Protein AF-A0A9D9UST1-F1 (afdb_monomer_lite)

Sequence (192 aa):
MENFKNEKMEIQSFLEDLTTKHSDGSVVERDEISKSIEEFDLENFLEKIVSLGFVIHGSSKFFETAKPHPAKDDNSVPENEHYAIYATDLPAIAIYMSIVSNDKIHEQKKSIHWGAGVIRHANGNRIPVFSADQDLSDVMDDGYLYLFKKENFSPVTPNQMEEQFVSHESLKPVLIIKTKPSDFKYSVQPLK

Radius of gyration: 17.03 Å; chains: 1; bounding box: 54×35×44 Å

pLDDT: mean 76.11, std 15.25, range [42.5, 95.5]

Secondary structure (DSSP, 8-state):
--HHHHHHHHHHHHHHHHHHH-TTTEEE-HHHHHHHSTT--HHHHHHHHHHTTEEEEEESS--SSB--EEEPPTT--GGG-EEEEEEES-HHHHHHHHHB-HHHHHHTSS---EEEEEEEPTTS-EEEEEEESS-STTTB--EEEEEEEGGG-EES-TTT-TTEEEE-S-B--SEEEEE-GGG--SPEEEP-

Structure (mmCIF, N/CA/C/O backbone):
data_AF-A0A9D9UST1-F1
#
_entry.id   AF-A0A9D9UST1-F1
#
loop_
_atom_site.group_PDB
_atom_site.id
_atom_site.type_symbol
_atom_site.label_atom_id
_atom_site.label_alt_id
_atom_site.label_comp_id
_atom_site.label_asym_id
_atom_site.label_entity_id
_atom_site.label_seq_id
_atom_site.pdbx_PDB_ins_code
_atom_site.Cartn_x
_atom_site.Cartn_y
_atom_site.Cartn_z
_atom_site.occupancy
_atom_site.B_iso_or_equiv
_atom_site.auth_seq_id
_atom_site.auth_comp_id
_atom_site.auth_asym_id
_atom_site.auth_atom_id
_atom_site.pdbx_PDB_model_num
ATOM 1 N N . MET A 1 1 ? -29.160 9.683 -1.424 1.00 47.12 1 MET A N 1
ATOM 2 C CA . MET A 1 1 ? -28.016 10.497 -0.949 1.00 47.12 1 MET A CA 1
ATOM 3 C C . MET A 1 1 ? -27.737 10.312 0.554 1.00 47.12 1 MET A C 1
ATOM 5 O O . MET A 1 1 ? -26.797 10.919 1.045 1.00 47.12 1 MET A O 1
ATOM 9 N N . GLU A 1 2 ? -28.485 9.457 1.274 1.00 43.47 2 GLU A N 1
ATOM 10 C CA . GLU A 1 2 ? -28.309 9.209 2.722 1.00 43.47 2 GLU A CA 1
ATOM 11 C C . GLU A 1 2 ? -27.356 8.039 3.061 1.00 43.47 2 GLU A C 1
ATOM 13 O O . GLU A 1 2 ? -26.639 8.137 4.052 1.00 43.47 2 GLU A O 1
ATOM 18 N N . ASN A 1 3 ? -27.236 7.003 2.214 1.00 50.25 3 ASN A N 1
ATOM 19 C CA . ASN A 1 3 ? -26.369 5.834 2.485 1.00 50.25 3 ASN A CA 1
ATOM 20 C C . ASN A 1 3 ? -24.881 6.174 2.660 1.00 50.25 3 ASN A C 1
ATOM 22 O O . ASN A 1 3 ? -24.235 5.683 3.579 1.00 50.25 3 ASN A O 1
ATOM 26 N N . PHE A 1 4 ? -24.352 7.089 1.844 1.00 42.59 4 PHE A N 1
ATOM 27 C CA . PHE A 1 4 ? -22.923 7.431 1.851 1.00 42.59 4 PHE A CA 1
ATOM 28 C C . PHE A 1 4 ? -22.445 8.045 3.178 1.00 42.59 4 PHE A C 1
ATOM 30 O O . PHE A 1 4 ? -21.263 7.993 3.515 1.00 42.59 4 PHE A O 1
ATOM 37 N N . LYS A 1 5 ? -23.362 8.670 3.928 1.00 46.84 5 LYS A N 1
ATOM 38 C CA . LYS A 1 5 ? -23.053 9.330 5.200 1.00 46.84 5 LYS A CA 1
ATOM 39 C C . LYS A 1 5 ? -23.010 8.329 6.359 1.00 46.84 5 LYS A C 1
ATOM 41 O O . LYS A 1 5 ? -22.192 8.503 7.258 1.00 46.84 5 LYS A O 1
ATOM 46 N N . ASN A 1 6 ? -23.833 7.281 6.295 1.00 57.72 6 ASN A N 1
ATOM 47 C CA . ASN A 1 6 ? -23.853 6.197 7.279 1.00 57.72 6 ASN A CA 1
ATOM 48 C C . ASN A 1 6 ? -22.610 5.308 7.155 1.00 57.72 6 ASN A C 1
ATOM 50 O O . ASN A 1 6 ? -21.906 5.131 8.143 1.00 57.72 6 ASN A O 1
ATOM 54 N N . GLU A 1 7 ? -22.246 4.892 5.940 1.00 57.66 7 GLU A N 1
ATOM 55 C CA . GLU A 1 7 ? -21.040 4.076 5.711 1.00 57.66 7 GLU A CA 1
ATOM 56 C C . GLU A 1 7 ? -19.745 4.766 6.168 1.00 57.66 7 GLU A C 1
ATOM 58 O O . GLU A 1 7 ? -18.803 4.125 6.637 1.00 57.66 7 GLU A O 1
ATOM 63 N N . LYS A 1 8 ? -19.659 6.095 6.015 1.00 55.12 8 LYS A N 1
ATOM 64 C CA . LYS A 1 8 ? -18.480 6.856 6.447 1.00 55.12 8 LYS A CA 1
ATOM 65 C C . LYS A 1 8 ? -18.349 6.870 7.973 1.00 55.12 8 LYS A C 1
ATOM 67 O O . LYS A 1 8 ? -17.235 6.756 8.476 1.00 55.12 8 LYS A O 1
ATOM 72 N N . MET A 1 9 ? -19.467 6.991 8.694 1.00 59.22 9 MET A N 1
ATOM 73 C CA . MET A 1 9 ? -19.473 6.890 10.157 1.00 59.22 9 MET A CA 1
ATOM 74 C C . MET A 1 9 ? -19.139 5.477 10.631 1.00 59.22 9 MET A C 1
ATOM 76 O O . MET A 1 9 ? -18.451 5.347 11.633 1.00 59.22 9 MET A O 1
ATOM 80 N N . GLU A 1 10 ? -19.562 4.431 9.920 1.00 70.12 10 GLU A N 1
ATOM 81 C CA . GLU A 1 10 ? -19.244 3.042 10.278 1.00 70.12 10 GLU A CA 1
ATOM 82 C C . GLU A 1 10 ? -17.754 2.732 10.132 1.00 70.12 10 GLU A C 1
ATOM 84 O O . GLU A 1 10 ? -17.158 2.179 11.049 1.00 70.12 10 GLU A O 1
ATOM 89 N N . ILE A 1 11 ? -17.115 3.154 9.035 1.00 66.25 11 ILE A N 1
ATOM 90 C CA . ILE A 1 11 ? -15.665 2.965 8.853 1.00 66.25 11 ILE A CA 1
ATOM 91 C C . ILE A 1 11 ? -14.878 3.794 9.860 1.00 66.25 11 ILE A C 1
ATOM 93 O O . ILE A 1 11 ? -13.897 3.313 10.423 1.00 66.25 11 ILE A O 1
ATOM 97 N N . GLN A 1 12 ? -15.310 5.027 10.116 1.00 66.12 12 GLN A N 1
ATOM 98 C CA . GLN A 1 12 ? -14.659 5.860 11.112 1.00 66.12 12 GLN A CA 1
ATOM 99 C C . GLN A 1 12 ? -14.827 5.275 12.520 1.00 66.12 12 GLN A C 1
ATOM 101 O O . GLN A 1 12 ? -13.840 5.173 13.235 1.00 66.12 12 GLN A O 1
ATOM 106 N N . SER A 1 13 ? -16.017 4.790 12.879 1.00 70.94 13 SER A N 1
ATOM 107 C CA . SER A 1 13 ? -16.262 4.091 14.143 1.00 70.94 13 SER A CA 1
ATOM 108 C C . SER A 1 13 ? -15.476 2.786 14.235 1.00 70.94 13 SER A C 1
ATOM 110 O O . SER A 1 13 ? -14.983 2.476 15.308 1.00 70.94 13 SER A O 1
ATOM 112 N N . PHE A 1 14 ? -15.322 2.036 13.141 1.00 73.75 14 PHE A N 1
ATOM 113 C CA . PHE A 1 14 ? -14.499 0.826 13.081 1.00 73.75 14 PHE A CA 1
ATOM 114 C C . PHE A 1 14 ? -13.024 1.147 13.314 1.00 73.75 14 PHE A C 1
ATOM 116 O O . PHE A 1 14 ? -12.363 0.442 14.068 1.00 73.75 14 PHE A O 1
ATOM 123 N N . LEU A 1 15 ? -12.510 2.223 12.714 1.00 68.06 15 LEU A N 1
ATOM 124 C CA . LEU A 1 15 ? -11.137 2.684 12.922 1.00 68.06 15 LEU A CA 1
ATOM 125 C C . LEU A 1 15 ? -10.922 3.297 14.296 1.00 68.06 15 LEU A C 1
ATOM 127 O O . LEU A 1 15 ? -9.854 3.111 14.862 1.00 68.06 15 LEU A O 1
ATOM 131 N N . GLU A 1 16 ? -11.893 4.024 14.836 1.00 70.19 16 GLU A N 1
ATOM 132 C CA . GLU A 1 16 ? -11.864 4.535 16.206 1.00 70.19 16 GLU A CA 1
ATOM 133 C C . GLU A 1 16 ? -11.882 3.363 17.191 1.00 70.19 16 GLU A C 1
ATOM 135 O O . GLU A 1 16 ? -11.031 3.298 18.075 1.00 70.19 16 GLU A O 1
ATOM 140 N N . ASP A 1 17 ? -12.740 2.365 16.979 1.00 68.44 17 ASP A N 1
ATOM 141 C CA . ASP A 1 17 ? -12.737 1.121 17.745 1.00 68.44 17 ASP A CA 1
ATOM 142 C C . ASP A 1 17 ? -11.405 0.385 17.615 1.00 68.44 17 ASP A C 1
ATOM 144 O O . ASP A 1 17 ? -10.864 -0.065 18.620 1.00 68.44 17 ASP A O 1
ATOM 148 N N . LEU A 1 18 ? -10.844 0.282 16.409 1.00 64.00 18 LEU A N 1
ATOM 149 C CA . LEU A 1 18 ? -9.554 -0.361 16.169 1.00 64.00 18 LEU A CA 1
ATOM 150 C C . LEU A 1 18 ? -8.415 0.399 16.835 1.00 64.00 18 LEU A C 1
ATOM 152 O O . LEU A 1 18 ? -7.633 -0.191 17.562 1.00 64.00 18 LEU A O 1
ATOM 156 N N . THR A 1 19 ? -8.329 1.709 16.653 1.00 61.06 19 THR A N 1
ATOM 157 C CA . THR A 1 19 ? -7.278 2.531 17.265 1.00 61.06 19 THR A CA 1
ATOM 158 C C . THR A 1 19 ? -7.394 2.571 18.788 1.00 61.06 19 THR A C 1
ATOM 160 O O . THR A 1 19 ? -6.368 2.636 19.464 1.00 61.06 19 THR A O 1
ATOM 163 N N . THR A 1 20 ? -8.607 2.454 19.336 1.00 64.12 20 THR A N 1
ATOM 164 C CA . THR A 1 20 ? -8.852 2.394 20.786 1.00 64.12 20 THR A CA 1
ATOM 165 C C . THR A 1 20 ? -8.593 0.998 21.366 1.00 64.12 20 THR A C 1
ATOM 167 O O . THR A 1 20 ? -8.065 0.889 22.470 1.00 64.12 20 THR A O 1
ATOM 170 N N . LYS A 1 21 ? -8.938 -0.080 20.646 1.00 53.47 21 LYS A N 1
ATOM 171 C CA . LYS A 1 21 ? -8.764 -1.481 21.092 1.00 53.47 21 LYS A CA 1
ATOM 172 C C . LYS A 1 21 ? -7.376 -2.051 20.784 1.00 53.47 21 LYS A C 1
ATOM 174 O O . LYS A 1 21 ? -6.943 -2.980 21.458 1.00 53.47 21 LYS A O 1
ATOM 179 N N . HIS A 1 22 ? -6.688 -1.509 19.782 1.00 51.72 22 HIS A N 1
ATOM 180 C CA . HIS A 1 22 ? -5.505 -2.103 19.159 1.00 51.72 22 HIS A CA 1
ATOM 181 C C . HIS A 1 22 ? -4.386 -1.082 18.930 1.00 51.72 22 HIS A C 1
ATOM 183 O O . HIS A 1 22 ? -3.790 -1.043 17.854 1.00 51.72 22 HIS A O 1
ATOM 189 N N . SER A 1 23 ? -4.038 -0.293 19.951 1.00 53.03 23 SER A N 1
ATOM 190 C CA . SER A 1 23 ? -2.962 0.717 19.921 1.00 53.03 23 SER A CA 1
ATOM 191 C C . SER A 1 23 ? -1.552 0.201 19.544 1.00 53.03 23 SER A C 1
ATOM 193 O O . SER A 1 23 ? -0.588 0.950 19.664 1.00 53.03 23 SER A O 1
ATOM 195 N N . ASP A 1 24 ? -1.409 -1.050 19.089 1.00 55.06 24 ASP A N 1
ATOM 196 C CA . ASP A 1 24 ? -0.153 -1.789 18.938 1.00 55.06 24 ASP A CA 1
ATOM 197 C C . ASP A 1 24 ? -0.018 -2.628 17.642 1.00 55.06 24 ASP A C 1
ATOM 199 O O . ASP A 1 24 ? 0.763 -3.575 17.605 1.00 55.06 24 ASP A O 1
ATOM 203 N N . GLY A 1 25 ? -0.713 -2.285 16.552 1.00 55.12 25 GLY A N 1
ATOM 204 C CA . GLY A 1 25 ? -0.449 -2.898 15.236 1.00 55.12 25 GLY A CA 1
ATOM 205 C C . GLY A 1 25 ? -1.010 -4.302 15.070 1.00 55.12 25 GLY A C 1
ATOM 206 O O . GLY A 1 25 ? -0.334 -5.227 14.624 1.00 55.12 25 GLY A O 1
ATOM 207 N N . SER A 1 26 ? -2.279 -4.453 15.437 1.00 66.31 26 SER A N 1
ATOM 208 C CA . SER A 1 26 ? -2.989 -5.719 15.291 1.00 66.31 26 SER A CA 1
ATOM 209 C C . SER A 1 26 ? -3.186 -6.087 13.823 1.00 66.31 26 SER A C 1
ATOM 211 O O . SER A 1 26 ? -3.536 -5.248 12.988 1.00 66.31 26 SER A O 1
ATOM 213 N N . VAL A 1 27 ? -2.957 -7.363 13.526 1.00 66.88 27 VAL A N 1
ATOM 214 C CA . VAL A 1 27 ? -3.294 -7.958 12.235 1.00 66.88 27 VAL A CA 1
ATOM 215 C C . VAL A 1 27 ? -4.793 -8.182 12.205 1.00 66.88 27 VAL A C 1
ATOM 217 O O . VAL A 1 27 ? -5.336 -8.783 13.129 1.00 66.88 27 VAL A O 1
ATOM 220 N N . VAL A 1 28 ? -5.445 -7.707 11.150 1.00 70.25 28 VAL A N 1
ATOM 221 C CA . VAL A 1 28 ? -6.845 -8.017 10.879 1.00 70.25 28 VAL A CA 1
ATOM 222 C C . VAL A 1 28 ? -6.897 -8.719 9.539 1.00 70.25 28 VAL A C 1
ATOM 224 O O . VAL A 1 28 ? -6.430 -8.209 8.515 1.00 70.25 28 VAL A O 1
ATOM 227 N N . GLU A 1 29 ? -7.457 -9.919 9.548 1.00 67.38 29 GLU A N 1
ATOM 228 C CA . GLU A 1 29 ? -7.666 -10.658 8.314 1.00 67.38 29 GLU A CA 1
ATOM 229 C C . GLU A 1 29 ? -8.743 -9.958 7.482 1.00 67.38 29 GLU A C 1
ATOM 231 O O . GLU A 1 29 ? -9.728 -9.432 8.008 1.00 67.38 29 GLU A O 1
ATOM 236 N N . ARG A 1 30 ? -8.600 -9.987 6.154 1.00 67.19 30 ARG A N 1
ATOM 237 C CA . ARG A 1 30 ? -9.593 -9.404 5.234 1.00 67.19 30 ARG A CA 1
ATOM 238 C C . ARG A 1 30 ? -11.010 -9.897 5.547 1.00 67.19 30 ARG A C 1
ATOM 240 O O . ARG A 1 30 ? -11.967 -9.122 5.539 1.00 67.19 30 ARG A O 1
ATOM 247 N N . ASP A 1 31 ? -11.128 -11.183 5.859 1.00 65.06 31 ASP A N 1
ATOM 248 C CA . ASP A 1 31 ? -12.398 -11.835 6.160 1.00 65.06 31 ASP A CA 1
ATOM 249 C C . ASP A 1 31 ? -13.056 -11.266 7.428 1.00 65.06 31 ASP A C 1
ATOM 251 O O . ASP A 1 31 ? -14.279 -11.278 7.544 1.00 65.06 31 ASP A O 1
ATOM 255 N N . GLU A 1 32 ? -12.288 -10.718 8.368 1.00 68.06 32 GLU A N 1
ATOM 256 C CA . GLU A 1 32 ? -12.811 -10.066 9.574 1.00 68.06 32 GLU A CA 1
ATOM 257 C C . GLU A 1 32 ? -13.334 -8.658 9.282 1.00 68.06 32 GLU A C 1
ATOM 259 O O . GLU A 1 32 ? -14.394 -8.278 9.787 1.00 68.06 32 GLU A O 1
ATOM 264 N N . ILE A 1 33 ? -12.660 -7.923 8.394 1.00 69.94 33 ILE A N 1
ATOM 265 C CA . ILE A 1 33 ? -13.140 -6.622 7.907 1.00 69.94 33 ILE A CA 1
ATOM 266 C C . ILE A 1 33 ? -14.450 -6.813 7.136 1.00 69.94 33 ILE A C 1
ATOM 268 O O . ILE A 1 33 ? -15.430 -6.116 7.388 1.00 69.94 33 ILE A O 1
ATOM 272 N N . SER A 1 34 ? -14.506 -7.822 6.261 1.00 67.06 34 SER A N 1
ATOM 273 C CA . SER A 1 34 ? -15.688 -8.108 5.437 1.00 67.06 34 SER A CA 1
ATOM 274 C C . SER A 1 34 ? -16.926 -8.542 6.232 1.00 67.06 34 SER A C 1
ATOM 276 O O . SER A 1 34 ? -18.042 -8.412 5.744 1.00 67.06 34 SER A O 1
ATOM 278 N N . LYS A 1 35 ? -16.760 -9.025 7.471 1.00 68.88 35 LYS A N 1
ATOM 279 C CA . LYS A 1 35 ? -17.885 -9.308 8.384 1.00 68.88 35 LYS A CA 1
ATOM 280 C C . LYS A 1 35 ? -18.492 -8.041 8.983 1.00 68.88 35 LYS A C 1
ATOM 282 O O . LYS A 1 35 ? -19.621 -8.084 9.461 1.00 68.88 35 LYS A O 1
ATOM 287 N N . SER A 1 36 ? -17.726 -6.954 8.996 1.00 65.81 36 SER A N 1
ATOM 288 C CA . SER A 1 36 ? -18.096 -5.680 9.616 1.00 65.81 36 SER A CA 1
ATOM 289 C C . SER A 1 36 ? -18.558 -4.642 8.591 1.00 65.81 36 SER A C 1
ATOM 291 O O . SER A 1 36 ? -19.095 -3.612 8.981 1.00 65.81 36 SER A O 1
ATOM 293 N N . ILE A 1 37 ? -18.340 -4.898 7.296 1.00 67.56 37 ILE A N 1
ATOM 294 C CA . ILE A 1 37 ? -18.656 -3.986 6.194 1.00 67.56 37 ILE A CA 1
ATOM 295 C C . ILE A 1 37 ? -19.402 -4.770 5.112 1.00 67.56 37 ILE A C 1
ATOM 297 O O . ILE A 1 37 ? -18.835 -5.662 4.479 1.00 67.56 37 ILE A O 1
ATOM 301 N N . GLU A 1 38 ? -20.673 -4.431 4.902 1.00 59.56 38 GLU A N 1
ATOM 302 C CA . GLU A 1 38 ? -21.486 -4.980 3.814 1.00 59.56 38 GLU A CA 1
ATOM 303 C C . GLU A 1 38 ? -20.890 -4.552 2.457 1.00 59.56 38 GLU A C 1
ATOM 305 O O . GLU A 1 38 ? -20.450 -3.416 2.303 1.00 59.56 38 GLU A O 1
ATOM 310 N N . GLU A 1 39 ? -20.807 -5.475 1.491 1.00 65.31 39 GLU A N 1
ATOM 311 C CA . GLU A 1 39 ? -20.206 -5.229 0.163 1.00 65.31 39 GLU A CA 1
ATOM 312 C C . GLU A 1 39 ? -18.752 -4.701 0.204 1.00 65.31 39 GLU A C 1
ATOM 314 O O . GLU A 1 39 ? -18.375 -3.778 -0.520 1.00 65.31 39 GLU A O 1
ATOM 319 N N . PHE A 1 40 ? -17.906 -5.308 1.047 1.00 73.50 40 PHE A N 1
ATOM 320 C CA . PHE A 1 40 ? -16.498 -4.926 1.183 1.00 73.50 40 PHE A CA 1
ATOM 321 C C . PHE A 1 40 ? -15.731 -4.933 -0.151 1.00 73.50 40 PHE A C 1
ATOM 323 O O . PHE A 1 40 ? -15.455 -5.984 -0.739 1.00 73.50 40 PHE A O 1
ATOM 330 N N . ASP A 1 41 ? -15.295 -3.740 -0.553 1.00 85.62 41 ASP A N 1
ATOM 331 C CA . ASP A 1 41 ? -14.303 -3.517 -1.594 1.00 85.62 41 ASP A CA 1
ATOM 332 C C . ASP A 1 41 ? -13.024 -2.940 -0.972 1.00 85.62 41 ASP A C 1
ATOM 334 O O . ASP A 1 41 ? -13.048 -1.870 -0.359 1.00 85.62 41 ASP A O 1
ATOM 338 N N . LEU A 1 42 ? -11.908 -3.665 -1.113 1.00 87.88 42 LEU A N 1
ATOM 339 C CA . LEU A 1 42 ? -10.643 -3.309 -0.466 1.00 87.88 42 LEU A CA 1
ATOM 340 C C . LEU A 1 42 ? -10.142 -1.932 -0.909 1.00 87.88 42 LEU A C 1
ATOM 342 O O . LEU A 1 42 ? -9.677 -1.154 -0.082 1.00 87.88 42 LEU A O 1
ATOM 346 N N . GLU A 1 43 ? -10.233 -1.625 -2.198 1.00 88.69 43 GLU A N 1
ATOM 347 C CA . GLU A 1 43 ? -9.726 -0.369 -2.736 1.00 88.69 43 GLU A CA 1
ATOM 348 C C . GLU A 1 43 ? -10.536 0.821 -2.217 1.00 88.69 43 GLU A C 1
ATOM 350 O O . GLU A 1 43 ? -9.958 1.733 -1.626 1.00 88.69 43 GLU A O 1
ATOM 355 N N . ASN A 1 44 ? -11.867 0.757 -2.304 1.00 86.81 44 ASN A N 1
ATOM 356 C CA . ASN A 1 44 ? -12.754 1.779 -1.743 1.00 86.81 44 ASN A CA 1
ATOM 357 C C . ASN A 1 44 ? -12.550 1.958 -0.231 1.00 86.81 44 ASN A C 1
ATOM 359 O O . ASN A 1 44 ? -12.602 3.077 0.286 1.00 86.81 44 ASN A O 1
ATOM 363 N N . PHE A 1 45 ? -12.330 0.863 0.500 1.00 87.56 45 PHE A N 1
ATOM 364 C CA . PHE A 1 45 ? -12.006 0.925 1.922 1.00 87.56 45 PHE A CA 1
ATOM 365 C C . PHE A 1 45 ? -10.713 1.718 2.150 1.00 87.56 45 PHE A C 1
ATOM 367 O O . PHE A 1 45 ? -10.707 2.672 2.928 1.00 87.56 45 PHE A O 1
ATOM 374 N N . LEU A 1 46 ? -9.642 1.389 1.427 1.00 90.94 46 LEU A N 1
ATOM 375 C CA . LEU A 1 46 ? -8.347 2.063 1.529 1.00 90.94 46 LEU A CA 1
ATOM 376 C C . LEU A 1 46 ? -8.400 3.537 1.090 1.00 90.94 46 LEU A C 1
ATOM 378 O O . LEU A 1 46 ? -7.736 4.372 1.700 1.00 90.94 46 LEU A O 1
ATOM 382 N N . GLU A 1 47 ? -9.213 3.899 0.096 1.00 90.06 47 GLU A N 1
ATOM 383 C CA . GLU A 1 47 ? -9.442 5.305 -0.269 1.00 90.06 47 GLU A CA 1
ATOM 384 C C . GLU A 1 47 ? -10.052 6.095 0.895 1.00 90.06 47 GLU A C 1
ATOM 386 O O . GLU A 1 47 ? -9.608 7.204 1.223 1.00 90.06 47 GLU A O 1
ATOM 391 N N . LYS A 1 48 ? -11.045 5.504 1.572 1.00 86.81 48 LYS A N 1
ATOM 392 C CA . LYS A 1 48 ? -11.653 6.094 2.769 1.00 86.81 48 LYS A CA 1
ATOM 393 C C . LYS A 1 48 ? -10.613 6.223 3.892 1.00 86.81 48 LYS A C 1
ATOM 395 O O . LYS A 1 48 ? -10.536 7.294 4.493 1.00 86.81 48 LYS A O 1
ATOM 400 N N . ILE A 1 49 ? -9.763 5.214 4.113 1.00 87.88 49 ILE A N 1
ATOM 401 C CA . ILE A 1 49 ? -8.630 5.264 5.062 1.00 87.88 49 ILE A CA 1
ATOM 402 C C . ILE A 1 49 ? -7.688 6.437 4.766 1.00 87.88 49 ILE A C 1
ATOM 404 O O . ILE A 1 49 ? -7.379 7.231 5.656 1.00 87.88 49 ILE A O 1
ATOM 408 N N . VAL A 1 50 ? -7.245 6.578 3.518 1.00 90.62 50 VAL A N 1
ATOM 409 C CA . VAL A 1 50 ? -6.329 7.650 3.103 1.00 90.62 50 VAL A CA 1
ATOM 410 C C . VAL A 1 50 ? -6.939 9.028 3.360 1.00 90.62 50 VAL A C 1
ATOM 412 O O . VAL A 1 50 ? -6.260 9.924 3.869 1.00 90.62 50 VAL A O 1
ATOM 415 N N . SER A 1 51 ? -8.240 9.192 3.091 1.00 87.31 51 SER A N 1
ATOM 416 C CA . SER A 1 51 ? -8.962 10.448 3.348 1.00 87.31 51 SER A CA 1
ATOM 417 C C . SER A 1 51 ? -8.981 10.867 4.826 1.00 87.31 51 SER A C 1
ATOM 419 O O . SER A 1 51 ? -9.233 12.033 5.129 1.00 87.31 51 SER A O 1
ATOM 421 N N . LEU A 1 52 ? -8.681 9.938 5.740 1.00 85.50 52 LEU A N 1
ATOM 422 C CA . LEU A 1 52 ? -8.593 10.158 7.185 1.00 85.50 52 LEU A CA 1
ATOM 423 C C . LEU A 1 52 ? -7.163 10.454 7.670 1.00 85.50 52 LEU A C 1
ATOM 425 O O . LEU A 1 52 ? -6.931 10.522 8.873 1.00 85.50 52 LEU A O 1
ATOM 429 N N . GLY A 1 53 ? -6.200 10.657 6.765 1.00 89.62 53 GLY A N 1
ATOM 430 C CA . GLY A 1 53 ? -4.828 11.029 7.131 1.00 89.62 53 GLY A CA 1
ATOM 431 C C . GLY A 1 53 ? -3.897 9.840 7.367 1.00 89.62 53 GLY A C 1
ATOM 432 O O . GLY A 1 53 ? -2.927 9.949 8.119 1.00 89.62 53 GLY A O 1
ATOM 433 N N . PHE A 1 54 ? -4.169 8.713 6.713 1.00 91.88 54 PHE A N 1
ATOM 434 C CA . PHE A 1 54 ? -3.296 7.543 6.703 1.00 91.88 54 PHE A CA 1
ATOM 435 C C . PHE A 1 54 ? -2.559 7.406 5.366 1.00 91.88 54 PHE A C 1
ATOM 437 O O . PHE A 1 54 ? -2.993 7.929 4.340 1.00 91.88 54 PHE A O 1
ATOM 444 N N . VAL A 1 55 ? -1.443 6.684 5.391 1.00 94.69 55 VAL A N 1
ATOM 445 C CA . VAL A 1 55 ? -0.688 6.236 4.213 1.00 94.69 55 VAL A CA 1
ATOM 446 C C . VAL A 1 55 ? -0.482 4.728 4.285 1.00 94.69 55 VAL A C 1
ATOM 448 O O . VAL A 1 55 ? -0.538 4.136 5.367 1.00 94.69 55 VAL A O 1
ATOM 451 N N . ILE A 1 56 ? -0.267 4.106 3.129 1.00 95.50 56 ILE A N 1
ATOM 452 C CA . ILE A 1 56 ? -0.274 2.654 2.971 1.00 95.50 56 ILE A CA 1
ATOM 453 C C . ILE A 1 56 ? 1.085 2.195 2.448 1.00 95.50 56 ILE A C 1
ATOM 455 O O . ILE A 1 56 ? 1.566 2.691 1.431 1.00 95.50 56 ILE A O 1
ATOM 459 N N . HIS A 1 57 ? 1.692 1.222 3.117 1.00 94.00 57 HIS A N 1
ATOM 460 C CA . HIS A 1 57 ? 2.830 0.472 2.591 1.00 94.00 57 HIS A CA 1
ATOM 461 C C . HIS A 1 57 ? 2.364 -0.921 2.165 1.00 94.00 57 HIS A C 1
ATOM 463 O O . HIS A 1 57 ? 1.639 -1.577 2.911 1.00 94.00 57 HIS A O 1
ATOM 469 N N . GLY A 1 58 ? 2.785 -1.378 0.987 1.00 92.88 58 GLY A N 1
ATOM 470 C CA . GLY A 1 58 ? 2.565 -2.748 0.526 1.00 92.88 58 GLY A CA 1
ATOM 471 C C . GLY A 1 58 ? 3.844 -3.568 0.624 1.00 92.88 58 GLY A C 1
ATOM 472 O O . GLY A 1 58 ? 4.897 -3.101 0.193 1.00 92.88 58 GLY A O 1
ATOM 473 N N . SER A 1 59 ? 3.752 -4.782 1.166 1.00 90.56 59 SER A N 1
ATOM 474 C CA . SER A 1 59 ? 4.859 -5.740 1.183 1.00 90.56 59 SER A CA 1
ATOM 475 C C . SER A 1 59 ? 4.381 -7.171 0.986 1.00 90.56 59 SER A C 1
ATOM 477 O O . SER A 1 59 ? 3.360 -7.562 1.547 1.00 90.56 59 SER A O 1
ATOM 479 N N . SER A 1 60 ? 5.174 -7.976 0.283 1.00 89.38 60 SER A N 1
ATOM 480 C CA . SER A 1 60 ? 4.993 -9.431 0.226 1.00 89.38 60 SER A CA 1
ATOM 481 C C . SER A 1 60 ? 5.437 -10.144 1.508 1.00 89.38 60 SER A C 1
ATOM 483 O O . SER A 1 60 ? 5.208 -11.340 1.672 1.00 89.38 60 SER A O 1
ATOM 485 N N . LYS A 1 61 ? 6.100 -9.434 2.433 1.00 88.25 61 LYS A N 1
ATOM 486 C CA . LYS A 1 61 ? 6.593 -9.997 3.694 1.00 88.25 61 LYS A CA 1
ATOM 487 C C . LYS A 1 61 ? 5.774 -9.495 4.864 1.00 88.25 61 LYS A C 1
ATOM 489 O O . LYS A 1 61 ? 5.454 -8.310 4.946 1.00 88.25 61 LYS A O 1
ATOM 494 N N . PHE A 1 62 ? 5.511 -10.400 5.800 1.00 90.38 62 PHE A N 1
ATOM 495 C CA . PHE A 1 62 ? 4.957 -10.042 7.094 1.00 90.38 62 PHE A CA 1
ATOM 496 C C . PHE A 1 62 ? 6.014 -9.366 7.974 1.00 90.38 62 PHE A C 1
ATOM 498 O O . PHE A 1 62 ? 7.143 -9.853 8.081 1.00 90.38 62 PHE A O 1
ATOM 505 N N . PHE A 1 63 ? 5.630 -8.295 8.661 1.00 87.56 63 PHE A N 1
ATOM 506 C CA . PHE A 1 63 ? 6.406 -7.710 9.746 1.00 87.56 63 PHE A CA 1
ATOM 507 C C . PHE A 1 63 ? 5.502 -7.063 10.800 1.00 87.56 63 PHE A C 1
ATOM 509 O O . PHE A 1 63 ? 4.494 -6.440 10.493 1.00 87.56 63 PHE A O 1
ATOM 516 N N . GLU A 1 64 ? 5.902 -7.151 12.066 1.00 87.94 64 GLU A N 1
ATOM 517 C CA . GLU A 1 64 ? 5.200 -6.474 13.170 1.00 87.94 64 GLU A CA 1
ATOM 518 C C . GLU A 1 64 ? 5.585 -4.992 13.279 1.00 87.94 64 GLU A C 1
ATOM 520 O O . GLU A 1 64 ?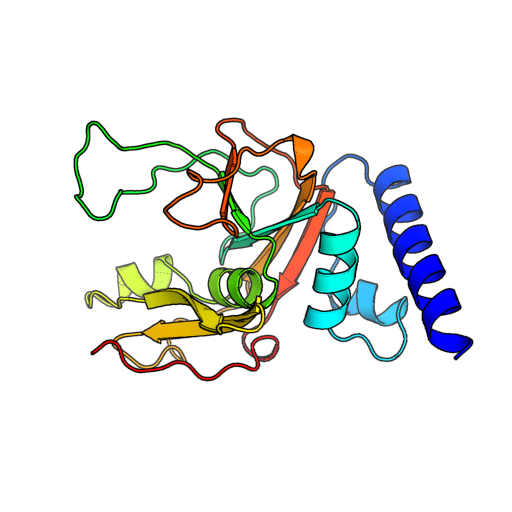 4.870 -4.167 13.841 1.00 87.94 64 GLU A O 1
ATOM 525 N N . THR A 1 65 ? 6.767 -4.636 12.782 1.00 89.56 65 THR A N 1
ATOM 526 C CA . THR A 1 65 ? 7.303 -3.274 12.803 1.00 89.56 65 THR A CA 1
ATOM 527 C C . THR A 1 65 ? 8.052 -3.044 11.506 1.00 89.56 65 THR A C 1
ATOM 529 O O . THR A 1 65 ? 8.964 -3.805 11.173 1.00 89.56 65 THR A O 1
ATOM 532 N N . ALA A 1 66 ? 7.679 -1.991 10.787 1.00 89.69 66 ALA A N 1
ATOM 533 C CA . ALA A 1 66 ? 8.404 -1.563 9.607 1.00 89.69 66 ALA A CA 1
ATOM 534 C C . ALA A 1 66 ? 9.711 -0.904 10.041 1.00 89.69 66 ALA A C 1
ATOM 536 O O . ALA A 1 66 ? 9.726 -0.026 10.909 1.00 89.69 66 ALA A O 1
ATOM 537 N N . LYS A 1 67 ? 10.812 -1.333 9.431 1.00 89.19 67 LYS A N 1
ATOM 538 C CA . LYS A 1 67 ? 12.126 -0.722 9.609 1.00 89.19 67 LYS A CA 1
ATOM 539 C C . LYS A 1 67 ? 12.528 -0.030 8.308 1.00 89.19 67 LYS A C 1
ATOM 541 O O . LYS A 1 67 ? 12.173 -0.525 7.240 1.00 89.19 67 LYS A O 1
ATOM 546 N N . PRO A 1 68 ? 13.266 1.086 8.372 1.00 87.75 68 PRO A N 1
ATOM 547 C CA . PRO A 1 68 ? 13.837 1.698 7.183 1.00 87.75 68 PRO A CA 1
ATOM 548 C C . PRO A 1 68 ? 14.735 0.711 6.430 1.00 87.75 68 PRO A C 1
ATOM 550 O O . PRO A 1 68 ? 15.601 0.069 7.030 1.00 87.75 68 PRO A O 1
ATOM 553 N N . HIS A 1 69 ? 14.542 0.603 5.118 1.00 78.38 69 HIS A N 1
ATOM 554 C CA . HIS A 1 69 ? 15.343 -0.244 4.234 1.00 78.38 69 HIS A CA 1
ATOM 555 C C . HIS A 1 69 ? 15.990 0.607 3.139 1.00 78.38 69 HIS A C 1
ATOM 557 O O . HIS A 1 69 ? 15.439 1.653 2.790 1.00 78.38 69 HIS A O 1
ATOM 563 N N . PRO A 1 70 ? 17.157 0.196 2.610 1.00 69.69 70 PRO A N 1
ATOM 564 C CA . PRO A 1 70 ? 17.812 0.949 1.556 1.00 69.69 70 PRO A CA 1
ATOM 565 C C . PRO A 1 70 ? 16.937 0.910 0.306 1.00 69.69 70 PRO A C 1
ATOM 567 O O . PRO A 1 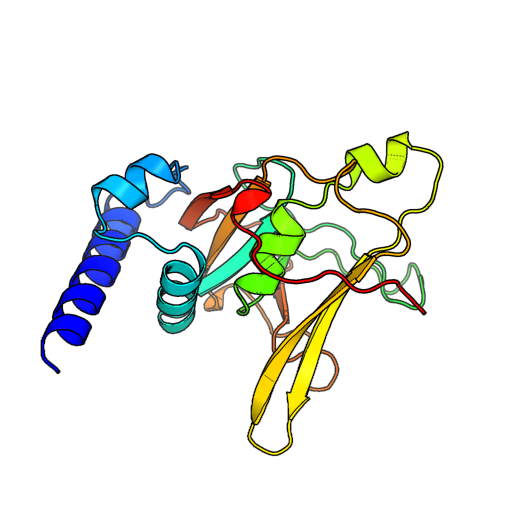70 ? 16.636 -0.164 -0.221 1.00 69.69 70 PRO A O 1
ATOM 570 N N . ALA A 1 71 ? 16.546 2.084 -0.170 1.00 58.00 71 ALA A N 1
ATOM 571 C CA . ALA A 1 71 ? 16.079 2.249 -1.531 1.00 58.00 71 ALA A CA 1
ATOM 572 C C . ALA A 1 71 ? 17.220 2.826 -2.352 1.00 58.00 71 ALA A C 1
ATOM 574 O O . ALA A 1 71 ? 17.856 3.807 -1.965 1.00 58.00 71 ALA A O 1
ATOM 575 N N . LYS A 1 72 ? 17.493 2.177 -3.478 1.00 50.56 72 LYS A N 1
ATOM 576 C CA . LYS A 1 72 ? 18.425 2.712 -4.459 1.00 50.56 72 LYS A CA 1
ATOM 577 C C . LYS A 1 72 ? 17.693 3.804 -5.223 1.00 50.56 72 LYS A C 1
ATOM 579 O O . LYS A 1 72 ? 16.576 3.572 -5.681 1.00 50.56 72 LYS A O 1
ATOM 584 N N . ASP A 1 73 ? 18.307 4.976 -5.339 1.00 45.56 73 ASP A N 1
ATOM 585 C CA . ASP A 1 73 ? 17.879 5.935 -6.347 1.00 45.56 73 ASP A CA 1
ATOM 586 C C . ASP A 1 73 ? 18.140 5.351 -7.747 1.00 45.56 73 ASP A C 1
ATOM 588 O O . ASP A 1 73 ? 18.961 4.443 -7.917 1.00 45.56 73 ASP A O 1
ATOM 592 N N . ASP A 1 74 ? 17.451 5.861 -8.769 1.00 42.50 74 ASP A N 1
ATOM 593 C CA . ASP A 1 74 ? 17.611 5.392 -10.157 1.00 42.50 74 ASP A CA 1
ATOM 594 C C . ASP A 1 74 ? 19.068 5.498 -10.662 1.00 42.50 74 ASP A C 1
ATOM 596 O O . ASP A 1 74 ? 19.447 4.852 -11.638 1.00 42.50 74 ASP A O 1
ATOM 600 N N . ASN A 1 75 ? 19.912 6.279 -9.978 1.00 45.69 75 ASN A N 1
ATOM 601 C CA . ASN A 1 75 ? 21.321 6.473 -10.311 1.00 45.69 75 ASN A CA 1
ATOM 602 C C . ASN A 1 75 ? 22.261 5.467 -9.623 1.00 45.69 75 ASN A C 1
ATOM 604 O O . ASN A 1 75 ? 23.450 5.447 -9.943 1.00 45.69 75 ASN A O 1
ATOM 608 N N . SER A 1 76 ? 21.751 4.621 -8.717 1.00 49.09 76 SER A N 1
ATOM 609 C CA . SER A 1 76 ? 22.519 3.613 -7.973 1.00 49.09 76 SER A CA 1
ATOM 610 C C . SER A 1 76 ? 23.785 4.177 -7.316 1.00 49.09 76 SER A C 1
ATOM 612 O O . SER A 1 76 ? 24.809 3.490 -7.249 1.00 49.09 76 SER A O 1
ATOM 614 N N . VAL A 1 77 ? 23.737 5.431 -6.854 1.00 45.22 77 VAL A N 1
ATOM 615 C CA . VAL A 1 77 ? 24.873 6.067 -6.176 1.00 45.22 77 VAL A CA 1
ATOM 616 C C . VAL A 1 77 ? 24.819 5.656 -4.701 1.00 45.22 77 VAL A C 1
ATOM 618 O O . VAL A 1 77 ? 23.862 6.016 -4.020 1.00 45.22 77 VAL A O 1
ATOM 621 N N . PRO A 1 78 ? 25.826 4.938 -4.162 1.00 48.62 78 PRO A N 1
ATOM 622 C CA . PRO A 1 78 ? 25.808 4.471 -2.768 1.00 48.62 78 PRO A CA 1
ATOM 623 C C . PRO A 1 78 ? 25.657 5.600 -1.735 1.00 48.62 78 PRO A C 1
ATOM 625 O O . PRO A 1 78 ? 25.167 5.388 -0.633 1.00 48.62 78 PRO A O 1
ATOM 628 N N . GLU A 1 79 ? 26.071 6.813 -2.101 1.00 50.25 79 GLU A N 1
ATOM 629 C CA . GLU A 1 79 ? 25.996 8.031 -1.283 1.00 50.25 79 GLU A CA 1
ATOM 630 C C . GLU A 1 79 ? 24.559 8.580 -1.154 1.00 50.25 79 GLU A C 1
ATOM 632 O O . GLU A 1 79 ? 24.291 9.365 -0.246 1.00 50.25 79 GLU A O 1
ATOM 637 N N . ASN A 1 80 ? 23.636 8.124 -2.011 1.00 47.72 80 ASN A N 1
ATOM 638 C CA . ASN A 1 80 ? 22.215 8.486 -2.025 1.00 47.72 80 ASN A CA 1
ATOM 639 C C . ASN A 1 80 ? 21.310 7.361 -1.482 1.00 47.72 80 ASN A C 1
ATOM 641 O O . ASN A 1 80 ? 20.089 7.422 -1.638 1.00 47.72 80 ASN A O 1
ATOM 645 N N . GLU A 1 81 ? 21.876 6.318 -0.858 1.00 56.16 81 GLU A N 1
ATOM 646 C CA . GLU A 1 81 ? 21.087 5.277 -0.192 1.00 56.16 81 GLU A CA 1
ATOM 647 C C . GLU A 1 81 ? 20.378 5.860 1.036 1.00 56.16 81 GLU A C 1
ATOM 649 O O . GLU A 1 81 ? 20.899 5.908 2.154 1.00 56.16 81 GLU A O 1
ATOM 654 N N . HIS A 1 82 ? 19.144 6.303 0.827 1.00 63.22 82 HIS A N 1
ATOM 655 C CA . HIS A 1 82 ? 18.275 6.745 1.900 1.00 63.22 82 HIS A CA 1
ATOM 656 C C . HIS A 1 82 ? 17.508 5.539 2.443 1.00 63.22 82 HIS A C 1
ATOM 658 O O . HIS A 1 82 ? 16.632 4.977 1.789 1.00 63.22 82 HIS A O 1
ATOM 664 N N . TYR A 1 83 ? 17.847 5.134 3.667 1.00 78.31 83 TYR A N 1
ATOM 665 C CA . TYR A 1 83 ? 17.098 4.110 4.386 1.00 78.31 83 TYR A CA 1
ATOM 666 C C . TYR A 1 83 ? 15.746 4.686 4.778 1.00 78.31 83 TYR A C 1
ATOM 668 O O . TYR A 1 83 ? 15.688 5.588 5.616 1.00 78.31 83 TYR A O 1
ATOM 676 N N . ALA A 1 84 ? 14.668 4.176 4.194 1.00 86.75 84 ALA A N 1
ATOM 677 C CA . ALA A 1 84 ? 13.327 4.668 4.467 1.00 86.75 84 ALA A CA 1
ATOM 678 C C . ALA A 1 84 ? 12.279 3.554 4.415 1.00 86.75 84 ALA A C 1
ATOM 680 O O . ALA A 1 84 ? 12.461 2.509 3.791 1.00 86.75 84 ALA A O 1
ATOM 681 N N . ILE A 1 85 ? 11.164 3.793 5.093 1.00 89.31 85 ILE A N 1
ATOM 682 C CA . ILE A 1 85 ? 9.896 3.111 4.861 1.00 89.31 85 ILE A CA 1
ATOM 683 C C . ILE A 1 85 ? 9.163 3.929 3.807 1.00 89.31 85 ILE A C 1
ATOM 685 O O . ILE A 1 85 ? 8.920 5.116 4.019 1.00 89.31 85 ILE A O 1
ATOM 689 N N . TYR A 1 86 ? 8.795 3.294 2.701 1.00 89.75 86 TYR A N 1
ATOM 690 C CA . TYR A 1 86 ? 8.015 3.924 1.640 1.00 89.75 86 TYR A CA 1
ATOM 691 C C . TYR A 1 86 ? 6.533 3.675 1.860 1.00 89.75 86 TYR A C 1
ATOM 693 O O . TYR A 1 86 ? 6.128 2.542 2.094 1.00 89.75 86 TYR A O 1
ATOM 701 N N . ALA A 1 87 ? 5.713 4.704 1.746 1.00 92.44 87 ALA A N 1
ATOM 702 C CA . ALA A 1 87 ? 4.267 4.583 1.767 1.00 92.44 87 ALA A CA 1
ATOM 703 C C . ALA A 1 87 ? 3.653 5.441 0.660 1.00 92.44 87 ALA A C 1
ATOM 705 O O . ALA A 1 87 ? 4.290 6.345 0.120 1.00 92.44 87 ALA A O 1
ATOM 706 N N . THR A 1 88 ? 2.406 5.156 0.318 1.00 92.50 88 THR A N 1
ATOM 707 C CA . THR A 1 88 ? 1.655 5.877 -0.706 1.00 92.50 88 THR A CA 1
ATOM 708 C C . THR A 1 88 ? 0.247 6.188 -0.222 1.00 92.50 88 THR A C 1
ATOM 710 O O . THR A 1 88 ? -0.295 5.505 0.650 1.00 92.50 88 THR A O 1
ATOM 713 N N . ASP A 1 89 ? -0.346 7.233 -0.783 1.00 92.50 89 ASP A N 1
ATOM 714 C CA . ASP A 1 89 ? -1.764 7.544 -0.632 1.00 92.50 89 ASP A CA 1
ATOM 715 C C . ASP A 1 89 ? -2.616 7.008 -1.800 1.00 92.50 89 ASP A C 1
ATOM 717 O O . ASP A 1 89 ? -3.807 7.307 -1.885 1.00 92.50 89 ASP A O 1
ATOM 721 N N . LEU A 1 90 ? -2.030 6.179 -2.676 1.00 91.88 90 LEU A N 1
ATOM 722 C CA . LEU A 1 90 ? -2.720 5.488 -3.764 1.00 91.88 90 LEU A CA 1
ATOM 723 C C . LEU A 1 90 ? -2.899 3.991 -3.455 1.00 91.88 90 LEU A C 1
ATOM 725 O O . LEU A 1 90 ? -1.940 3.220 -3.576 1.00 91.88 90 LEU A O 1
ATOM 729 N N . PRO A 1 91 ? -4.126 3.541 -3.123 1.00 93.00 91 PRO A N 1
ATOM 730 C CA . PRO A 1 91 ? -4.410 2.143 -2.793 1.00 93.00 91 PRO A CA 1
ATOM 731 C C . PRO A 1 91 ? -3.946 1.140 -3.849 1.00 93.00 91 PRO A C 1
ATOM 733 O O . PRO A 1 91 ? -3.313 0.146 -3.506 1.00 93.00 91 PRO A O 1
ATOM 736 N N . ALA A 1 92 ? -4.186 1.430 -5.129 1.00 91.69 92 ALA A N 1
ATOM 737 C CA . ALA A 1 92 ? -3.792 0.569 -6.240 1.00 91.69 92 ALA A CA 1
ATOM 738 C C . ALA A 1 92 ? -2.283 0.261 -6.252 1.00 91.69 92 ALA A C 1
ATOM 740 O O . ALA A 1 92 ? -1.880 -0.879 -6.486 1.00 91.69 92 ALA A O 1
ATOM 741 N N . ILE A 1 93 ? -1.448 1.266 -5.952 1.00 90.25 93 ILE A N 1
ATOM 742 C CA . ILE A 1 93 ? 0.007 1.104 -5.855 1.00 90.25 93 ILE A CA 1
ATOM 743 C C . ILE A 1 93 ? 0.356 0.218 -4.664 1.00 90.25 93 ILE A C 1
ATOM 745 O O . ILE A 1 93 ? 1.124 -0.728 -4.814 1.00 90.25 93 ILE A O 1
ATOM 749 N N . ALA A 1 94 ? -0.225 0.475 -3.493 1.00 93.00 94 ALA A N 1
ATOM 750 C CA . ALA A 1 94 ? 0.056 -0.330 -2.310 1.00 93.00 94 ALA A CA 1
ATOM 751 C C . ALA A 1 94 ? -0.368 -1.799 -2.488 1.00 93.00 94 ALA A C 1
ATOM 753 O O . ALA A 1 94 ? 0.394 -2.698 -2.134 1.00 93.00 94 ALA A O 1
ATOM 754 N N . ILE A 1 95 ? -1.538 -2.053 -3.085 1.00 92.94 95 ILE A N 1
ATOM 755 C CA . ILE A 1 95 ? -2.022 -3.407 -3.400 1.00 92.94 95 ILE A CA 1
ATOM 756 C C . ILE A 1 95 ? -1.031 -4.110 -4.326 1.00 92.94 95 ILE A C 1
ATOM 758 O O . ILE A 1 95 ? -0.580 -5.210 -4.006 1.00 92.94 95 ILE A O 1
ATOM 762 N N . TYR A 1 96 ? -0.632 -3.461 -5.420 1.00 91.00 96 TYR A N 1
ATOM 763 C CA . TYR A 1 96 ? 0.350 -4.012 -6.351 1.00 91.00 96 TYR A CA 1
ATOM 764 C C . TYR A 1 96 ? 1.679 -4.358 -5.666 1.00 91.00 96 TYR A C 1
ATOM 766 O O . TYR A 1 96 ? 2.191 -5.465 -5.814 1.00 91.00 96 TYR A O 1
ATOM 774 N N . MET A 1 97 ? 2.210 -3.446 -4.850 1.00 89.44 97 MET A N 1
ATOM 775 C CA . MET A 1 97 ? 3.462 -3.671 -4.120 1.00 89.44 97 MET A CA 1
ATOM 776 C C . MET A 1 97 ? 3.344 -4.760 -3.045 1.00 89.44 97 MET A C 1
ATOM 778 O O . MET A 1 97 ? 4.346 -5.374 -2.693 1.00 89.44 97 MET A O 1
ATOM 782 N N . SER A 1 98 ? 2.140 -5.016 -2.520 1.00 91.94 98 SER A N 1
ATOM 783 C CA . SER A 1 98 ? 1.924 -6.072 -1.524 1.00 91.94 98 SER A CA 1
ATOM 784 C C . SER A 1 98 ? 2.001 -7.479 -2.106 1.00 91.94 98 SER A C 1
ATOM 786 O O . SER A 1 98 ? 2.450 -8.389 -1.424 1.00 91.94 98 SER A O 1
ATOM 788 N N . ILE A 1 99 ? 1.595 -7.654 -3.361 1.00 89.19 99 ILE A N 1
ATOM 789 C CA . ILE A 1 99 ? 1.469 -8.979 -3.982 1.00 89.19 99 ILE A CA 1
ATOM 790 C C . ILE A 1 99 ? 2.651 -9.330 -4.887 1.00 89.19 99 ILE A C 1
ATOM 792 O O . ILE A 1 99 ? 2.846 -10.502 -5.175 1.00 89.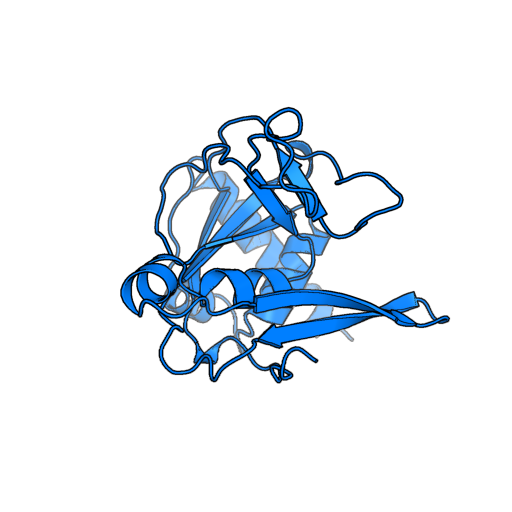19 99 ILE A O 1
ATOM 796 N N . VAL A 1 100 ? 3.464 -8.362 -5.324 1.00 84.81 100 VAL A N 1
ATOM 797 C CA . VAL A 1 100 ? 4.696 -8.631 -6.088 1.00 84.81 100 VAL A CA 1
ATOM 798 C C . VAL A 1 100 ? 5.843 -8.983 -5.130 1.00 84.81 100 VAL A C 1
ATOM 800 O O . VAL A 1 100 ? 6.209 -8.182 -4.272 1.00 84.81 100 VAL A O 1
ATOM 803 N N . SER A 1 101 ? 6.423 -10.184 -5.262 1.00 70.00 101 SER A N 1
ATOM 804 C CA . SER A 1 101 ? 7.407 -10.712 -4.300 1.00 70.00 101 SER A CA 1
ATOM 805 C C . SER A 1 101 ? 8.871 -10.621 -4.750 1.00 70.00 101 SER A C 1
ATOM 807 O O . SER A 1 101 ? 9.323 -11.401 -5.591 1.00 70.00 101 SER A O 1
ATOM 809 N N . ASN A 1 102 ? 9.661 -9.766 -4.084 1.00 65.44 102 ASN A N 1
ATOM 810 C CA . ASN A 1 102 ? 11.111 -9.637 -4.321 1.00 65.44 102 ASN A CA 1
ATOM 811 C C . ASN A 1 102 ? 11.888 -10.958 -4.176 1.00 65.44 102 ASN A C 1
ATOM 813 O O . ASN A 1 102 ? 12.882 -11.164 -4.869 1.00 65.44 102 ASN A O 1
ATOM 817 N N . ASP A 1 103 ? 11.454 -11.868 -3.299 1.00 62.44 103 ASP A N 1
ATOM 818 C CA . ASP A 1 103 ? 12.193 -13.109 -3.033 1.00 62.44 103 ASP A CA 1
ATOM 819 C C . ASP A 1 103 ? 12.105 -14.086 -4.214 1.00 62.44 103 ASP A C 1
ATOM 821 O O . ASP A 1 103 ? 13.125 -14.613 -4.659 1.00 62.44 103 ASP A O 1
ATOM 825 N N . LYS A 1 104 ? 10.910 -14.250 -4.798 1.00 58.94 104 LYS A N 1
ATOM 826 C CA . LYS A 1 104 ? 10.713 -15.076 -6.004 1.00 58.94 104 LYS A CA 1
ATOM 827 C C . LYS A 1 104 ? 11.437 -14.487 -7.212 1.00 58.94 104 LYS A C 1
ATOM 829 O O . LYS A 1 104 ? 11.954 -15.224 -8.050 1.00 58.94 104 LYS A O 1
ATOM 834 N N . ILE A 1 105 ? 11.536 -13.163 -7.269 1.00 57.28 105 ILE A N 1
ATOM 835 C CA . ILE A 1 105 ? 12.305 -12.455 -8.294 1.00 57.28 105 ILE A CA 1
ATOM 836 C C . ILE A 1 105 ? 13.801 -12.787 -8.177 1.00 57.28 105 ILE A C 1
ATOM 838 O O . ILE A 1 105 ? 14.457 -13.050 -9.185 1.00 57.28 105 ILE A O 1
ATOM 842 N N . HIS A 1 106 ? 14.354 -12.826 -6.962 1.00 52.88 106 HIS A N 1
ATOM 843 C CA . HIS A 1 106 ? 15.760 -13.176 -6.753 1.00 52.88 106 HIS A CA 1
ATOM 844 C C . HIS A 1 106 ? 16.064 -14.656 -7.047 1.00 52.88 106 HIS A C 1
ATOM 846 O O . HIS A 1 106 ? 17.149 -14.970 -7.546 1.00 52.88 106 HIS A O 1
ATOM 852 N N . GLU A 1 107 ? 15.118 -15.564 -6.793 1.00 56.66 107 GLU A N 1
ATOM 853 C CA . GLU A 1 107 ? 15.280 -17.002 -7.048 1.00 56.66 107 GLU A CA 1
ATOM 854 C C . GLU A 1 107 ? 15.269 -17.369 -8.539 1.00 56.66 107 GLU A C 1
ATOM 856 O O . GLU A 1 107 ? 16.002 -18.271 -8.958 1.00 56.66 107 GLU A O 1
ATOM 861 N N . GLN A 1 108 ? 14.499 -16.660 -9.370 1.00 55.31 108 GLN A N 1
ATOM 862 C CA . GLN A 1 108 ? 14.333 -17.017 -10.784 1.00 55.31 108 GLN A CA 1
ATOM 863 C C . GLN A 1 108 ? 15.572 -16.765 -11.669 1.00 55.31 108 GLN A C 1
ATOM 865 O O . GLN A 1 108 ? 15.539 -17.087 -12.859 1.00 55.31 108 GLN A O 1
ATOM 870 N N . LYS A 1 109 ? 16.684 -16.223 -11.137 1.00 49.19 109 LYS A N 1
ATOM 871 C CA . LYS A 1 109 ? 17.914 -15.856 -11.891 1.00 49.19 109 LYS A CA 1
ATOM 872 C C . LYS A 1 109 ? 17.667 -14.989 -13.139 1.00 49.19 109 LYS A C 1
ATOM 874 O O . LYS A 1 109 ? 18.566 -14.811 -13.960 1.00 49.19 109 LYS A O 1
ATOM 879 N N . LYS A 1 110 ? 16.465 -14.440 -13.278 1.00 53.09 110 LYS A N 1
ATOM 880 C CA . LYS A 1 110 ? 16.071 -13.457 -14.274 1.00 53.09 110 LYS A CA 1
ATOM 881 C C . LYS A 1 110 ? 15.760 -12.193 -13.500 1.00 53.09 110 LYS A C 1
ATOM 883 O O . LYS A 1 110 ? 14.998 -12.234 -12.541 1.00 53.09 110 LYS A O 1
ATOM 888 N N . SER A 1 111 ? 16.369 -11.088 -13.899 1.00 57.44 111 SER A N 1
ATOM 889 C CA . SER A 1 111 ? 15.954 -9.772 -13.436 1.00 57.44 111 SER A CA 1
ATOM 890 C C . SER A 1 111 ? 14.552 -9.532 -13.981 1.00 57.44 111 SER A C 1
ATOM 892 O O . SER A 1 111 ? 14.412 -9.175 -15.147 1.00 57.44 111 SER A O 1
ATOM 894 N N . ILE A 1 112 ? 13.531 -9.838 -13.189 1.00 59.31 112 ILE A N 1
ATOM 895 C CA . ILE A 1 112 ? 12.202 -9.298 -13.442 1.00 59.31 112 ILE A CA 1
ATOM 896 C C . ILE A 1 112 ? 12.294 -7.838 -13.010 1.00 59.31 112 ILE A C 1
ATOM 898 O O . ILE A 1 112 ? 12.796 -7.545 -11.925 1.00 59.31 112 ILE A O 1
ATOM 902 N N . HIS A 1 113 ? 11.877 -6.927 -13.870 1.00 69.31 113 HIS A N 1
ATOM 903 C CA . HIS A 1 113 ? 11.746 -5.515 -13.546 1.00 69.31 113 HIS A CA 1
ATOM 904 C C . HIS A 1 113 ? 10.266 -5.197 -13.481 1.00 69.31 113 HIS A C 1
ATOM 906 O O . HIS A 1 113 ? 9.502 -5.593 -14.360 1.00 69.31 113 HIS A O 1
ATOM 912 N N . TRP A 1 114 ? 9.857 -4.466 -12.453 1.00 72.00 114 TRP A N 1
ATOM 913 C CA . TRP A 1 114 ? 8.504 -3.953 -12.335 1.00 72.00 114 TRP A CA 1
ATOM 914 C C . TRP A 1 114 ? 8.520 -2.519 -11.833 1.00 72.00 114 TRP A C 1
ATOM 916 O O . TRP A 1 114 ? 9.482 -2.055 -11.225 1.00 72.00 114 TRP A O 1
ATOM 926 N N . GLY A 1 115 ? 7.426 -1.819 -12.096 1.00 72.50 115 GLY A N 1
ATOM 927 C CA . GLY A 1 115 ? 7.228 -0.449 -11.668 1.00 72.50 115 GLY A CA 1
ATOM 928 C C . GLY A 1 115 ? 5.758 -0.167 -11.422 1.00 72.50 115 GLY A C 1
ATOM 929 O O . GLY A 1 115 ? 4.877 -0.771 -12.038 1.00 72.50 115 GLY A O 1
ATOM 930 N N . ALA A 1 116 ? 5.515 0.767 -10.513 1.00 77.81 116 ALA A N 1
ATOM 931 C CA . ALA A 1 116 ? 4.228 1.405 -10.325 1.00 77.81 116 ALA A CA 1
ATOM 932 C C . ALA A 1 116 ? 4.432 2.918 -10.426 1.00 77.81 116 ALA A C 1
ATOM 934 O O . ALA A 1 116 ? 5.420 3.457 -9.927 1.00 77.81 116 ALA A O 1
ATOM 935 N N . GLY A 1 117 ? 3.507 3.602 -11.083 1.00 76.62 117 GLY A N 1
ATOM 936 C CA . GLY A 1 117 ? 3.565 5.040 -11.293 1.00 76.62 117 GLY A CA 1
ATOM 937 C C . GLY A 1 117 ? 2.181 5.636 -11.486 1.00 76.62 117 GLY A C 1
ATOM 938 O O . GLY A 1 117 ? 1.167 4.955 -11.339 1.00 76.62 117 GLY A O 1
ATOM 939 N N . VAL A 1 118 ? 2.141 6.922 -11.822 1.00 79.56 118 VAL A N 1
ATOM 940 C CA . VAL A 1 118 ? 0.895 7.673 -11.998 1.00 79.56 118 VAL A CA 1
ATOM 941 C C . VAL A 1 118 ? 0.987 8.516 -13.261 1.00 79.56 118 VAL A C 1
ATOM 943 O O . VAL A 1 118 ? 1.899 9.327 -13.407 1.00 79.56 118 VAL A O 1
ATOM 946 N N . ILE A 1 119 ? 0.014 8.371 -14.160 1.00 81.06 119 ILE A N 1
ATOM 947 C CA . ILE A 1 119 ? -0.225 9.340 -15.232 1.00 81.06 119 ILE A CA 1
ATOM 948 C C . ILE A 1 119 ? -1.163 10.417 -14.697 1.00 81.06 119 ILE A C 1
ATOM 950 O O . ILE A 1 119 ? -2.258 10.122 -14.210 1.00 81.06 119 ILE A O 1
ATOM 954 N N . ARG A 1 120 ? -0.743 11.678 -14.824 1.00 79.31 120 ARG A N 1
ATOM 955 C CA . ARG A 1 120 ? -1.549 12.847 -14.470 1.00 79.31 120 ARG A CA 1
ATOM 956 C C . ARG A 1 120 ? -2.147 13.472 -15.719 1.00 79.31 120 ARG A C 1
ATOM 958 O O . ARG A 1 120 ? -1.431 13.842 -16.648 1.00 79.31 120 ARG A O 1
ATOM 965 N N . HIS A 1 121 ? -3.463 13.617 -15.727 1.00 79.50 121 HIS A N 1
ATOM 966 C CA . HIS A 1 121 ? -4.172 14.340 -16.775 1.00 79.50 121 HIS A CA 1
ATOM 967 C C . HIS A 1 121 ? -4.284 15.829 -16.434 1.00 79.50 121 HIS A C 1
ATOM 969 O O . HIS A 1 121 ? -4.284 16.222 -15.270 1.00 79.50 121 HIS A O 1
ATOM 975 N N . ALA A 1 122 ? -4.459 16.666 -17.460 1.00 80.06 122 ALA A N 1
ATOM 976 C CA . ALA A 1 122 ? -4.611 18.116 -17.302 1.00 80.06 122 ALA A CA 1
ATOM 977 C C . ALA A 1 122 ? -5.815 18.531 -16.429 1.00 80.06 122 ALA A C 1
ATOM 979 O O . ALA A 1 122 ? -5.857 19.649 -15.930 1.00 80.06 122 ALA A O 1
ATOM 980 N N . ASN A 1 123 ? -6.790 17.638 -16.236 1.00 80.56 123 ASN A N 1
ATOM 981 C CA . ASN A 1 123 ? -7.943 17.846 -15.358 1.00 80.56 123 ASN A CA 1
ATOM 982 C C . ASN A 1 123 ? -7.693 17.418 -13.896 1.00 80.56 123 ASN A C 1
ATOM 984 O O . ASN A 1 123 ? -8.631 17.416 -13.106 1.00 80.56 123 ASN A O 1
ATOM 988 N N . GLY A 1 124 ? -6.465 17.023 -13.545 1.00 73.12 124 GLY A N 1
ATOM 989 C CA . GLY A 1 124 ? -6.107 16.538 -12.211 1.00 73.12 124 GLY A CA 1
ATOM 990 C C . GLY A 1 124 ? -6.443 15.066 -11.960 1.00 73.12 124 GLY A C 1
ATOM 991 O O . GLY A 1 124 ? -6.150 14.561 -10.877 1.00 73.12 124 GLY A O 1
ATOM 992 N N . ASN A 1 125 ? -7.019 14.350 -12.936 1.00 77.69 125 ASN A N 1
ATOM 993 C CA . ASN A 1 125 ? -7.241 12.914 -12.798 1.00 77.69 125 ASN A CA 1
ATOM 994 C C . ASN A 1 125 ? -5.904 12.172 -12.748 1.00 77.69 125 ASN A C 1
ATOM 996 O O . ASN A 1 125 ? -4.985 12.449 -13.525 1.00 77.69 125 ASN A O 1
ATOM 1000 N N . ARG A 1 126 ? -5.845 11.193 -11.850 1.00 77.94 126 ARG A N 1
ATOM 1001 C CA . ARG A 1 126 ? -4.685 10.343 -11.597 1.00 77.94 126 ARG A CA 1
ATOM 1002 C C . ARG A 1 126 ? -5.021 8.938 -12.065 1.00 77.94 126 ARG A C 1
ATOM 1004 O O . ARG A 1 126 ? -6.052 8.403 -11.666 1.00 77.94 126 ARG A O 1
ATOM 1011 N N . ILE A 1 127 ? -4.175 8.361 -12.906 1.00 83.25 127 ILE A N 1
ATOM 1012 C CA . ILE A 1 127 ? -4.330 6.982 -13.370 1.00 83.25 127 ILE A CA 1
ATOM 1013 C C . ILE A 1 127 ? -3.102 6.200 -12.915 1.00 83.25 127 ILE A C 1
ATOM 1015 O O . ILE A 1 127 ? -2.001 6.528 -13.367 1.00 83.25 127 ILE A O 1
ATOM 1019 N N . PRO A 1 128 ? -3.251 5.202 -12.026 1.00 84.12 128 PRO A N 1
ATOM 1020 C CA . PRO A 1 128 ? -2.135 4.350 -11.665 1.00 84.12 128 PRO A CA 1
ATOM 1021 C C . PRO A 1 128 ? -1.720 3.511 -12.878 1.00 84.12 128 PRO A C 1
ATOM 10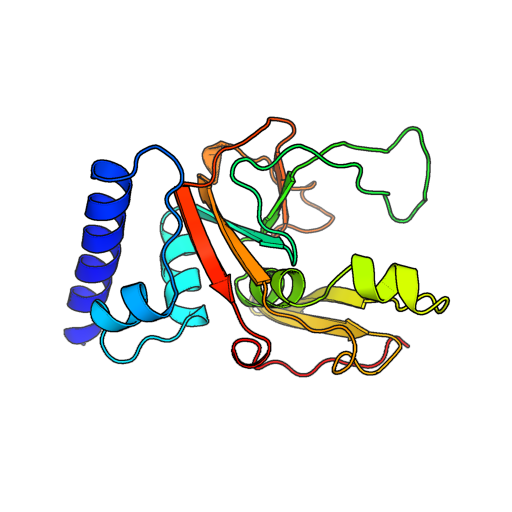23 O O . PRO A 1 128 ? -2.558 3.020 -13.637 1.00 84.12 128 PRO A O 1
ATOM 1026 N N . VAL A 1 129 ? -0.415 3.362 -13.070 1.00 85.00 129 VAL A N 1
ATOM 1027 C CA . VAL A 1 129 ? 0.170 2.565 -14.149 1.00 85.00 129 VAL A CA 1
ATOM 1028 C C . VAL A 1 129 ? 1.104 1.542 -13.547 1.00 85.00 129 VAL A C 1
ATOM 1030 O O . VAL A 1 129 ? 1.902 1.864 -12.670 1.00 85.00 129 VAL A O 1
ATOM 1033 N N . PHE A 1 130 ? 1.011 0.322 -14.057 1.00 86.56 130 PHE A N 1
ATOM 1034 C CA . PHE A 1 130 ? 1.799 -0.811 -13.610 1.00 86.56 130 PHE A CA 1
ATOM 1035 C C . PHE A 1 130 ? 2.526 -1.390 -14.804 1.00 86.56 130 PHE A C 1
ATOM 1037 O O . PHE A 1 130 ? 1.925 -1.587 -15.865 1.00 86.56 130 PHE A O 1
ATOM 1044 N N . SER A 1 131 ? 3.811 -1.655 -14.630 1.00 83.44 131 SER A N 1
ATOM 1045 C CA . SER A 1 131 ? 4.648 -2.215 -15.677 1.00 83.44 131 SER A CA 1
ATOM 1046 C C . SER A 1 131 ? 5.473 -3.375 -15.155 1.00 83.44 131 SER A C 1
ATOM 1048 O O . SER A 1 131 ? 5.951 -3.313 -14.023 1.00 83.44 131 SER A O 1
ATOM 1050 N N . ALA A 1 132 ? 5.675 -4.388 -15.990 1.00 81.69 132 ALA A N 1
ATOM 1051 C CA . ALA A 1 132 ? 6.592 -5.493 -15.741 1.00 81.69 132 ALA A CA 1
ATOM 1052 C C . ALA A 1 132 ? 7.244 -5.953 -17.053 1.00 81.69 132 ALA A C 1
ATOM 1054 O O . ALA A 1 132 ? 6.638 -5.835 -18.113 1.00 81.69 132 ALA A O 1
ATOM 1055 N N . ASP A 1 133 ? 8.475 -6.458 -17.023 1.00 78.94 133 ASP A N 1
ATOM 1056 C CA . ASP A 1 133 ? 9.147 -6.993 -18.222 1.00 78.94 133 ASP A CA 1
ATOM 1057 C C . ASP A 1 133 ? 8.745 -8.443 -18.556 1.00 78.94 133 ASP A C 1
ATOM 1059 O O . ASP A 1 133 ? 9.068 -8.941 -19.636 1.00 78.94 133 ASP A O 1
ATOM 1063 N N . GLN A 1 134 ? 8.019 -9.113 -17.655 1.00 73.31 134 GLN A N 1
ATOM 1064 C CA . GLN A 1 134 ? 7.528 -10.488 -17.784 1.00 73.31 134 GLN A CA 1
ATOM 1065 C C . GLN A 1 134 ? 6.140 -10.649 -17.140 1.00 73.31 134 GLN A C 1
ATOM 1067 O O . GLN A 1 134 ? 5.644 -9.743 -16.468 1.00 73.31 134 GLN A O 1
ATOM 1072 N N . ASP A 1 135 ? 5.507 -11.806 -17.364 1.00 74.38 135 ASP A N 1
ATOM 1073 C CA . ASP A 1 135 ? 4.252 -12.170 -16.700 1.00 74.38 135 ASP A CA 1
ATOM 1074 C C . ASP A 1 135 ? 4.458 -12.238 -15.179 1.00 74.38 135 ASP A C 1
ATOM 1076 O O . ASP A 1 135 ? 5.399 -12.868 -14.691 1.00 74.38 135 ASP A O 1
ATOM 1080 N N . LEU A 1 136 ? 3.584 -11.565 -14.431 1.00 75.38 136 LEU A N 1
ATOM 1081 C CA . LEU A 1 136 ? 3.655 -11.516 -12.975 1.00 75.38 136 LEU A CA 1
ATOM 1082 C C . LEU A 1 136 ? 2.966 -12.705 -12.305 1.00 75.38 136 LEU A C 1
ATOM 1084 O O . LEU A 1 136 ? 3.157 -12.891 -11.103 1.00 75.38 136 LEU A O 1
ATOM 1088 N N . SER A 1 137 ? 2.211 -13.528 -13.043 1.00 74.38 137 SER A N 1
ATOM 1089 C CA . SER A 1 137 ? 1.480 -14.673 -12.479 1.00 74.38 137 SER A CA 1
ATOM 1090 C C . SER A 1 137 ? 2.358 -15.600 -11.637 1.00 74.38 137 SER A C 1
ATOM 1092 O O . SER A 1 137 ? 1.889 -16.172 -10.657 1.00 74.38 137 SER A O 1
ATOM 1094 N N . ASP A 1 138 ? 3.638 -15.714 -11.995 1.00 70.75 138 ASP A N 1
ATOM 1095 C CA . ASP A 1 138 ? 4.591 -16.635 -11.372 1.00 70.75 138 ASP A CA 1
ATOM 1096 C C . ASP A 1 138 ? 5.301 -16.045 -10.140 1.00 70.75 138 ASP A C 1
ATOM 1098 O O . ASP A 1 138 ? 5.966 -16.768 -9.392 1.00 70.75 138 ASP A O 1
ATOM 1102 N N . VAL A 1 139 ? 5.175 -14.733 -9.915 1.00 75.44 139 VAL A N 1
ATOM 1103 C CA . VAL A 1 139 ? 5.827 -14.012 -8.805 1.00 75.44 139 VAL A CA 1
ATOM 1104 C C . VAL A 1 139 ? 4.855 -13.297 -7.880 1.00 75.44 139 VAL A C 1
ATOM 1106 O O . VAL A 1 139 ? 5.275 -12.783 -6.840 1.00 75.44 139 VAL A O 1
ATOM 1109 N N . MET A 1 140 ? 3.569 -13.294 -8.228 1.00 81.94 140 MET A N 1
ATOM 1110 C CA . MET A 1 140 ? 2.518 -12.839 -7.338 1.00 81.94 140 MET A CA 1
ATOM 1111 C C . MET A 1 140 ? 2.296 -13.847 -6.207 1.00 81.94 140 MET A C 1
ATOM 1113 O O . MET A 1 140 ? 2.251 -15.060 -6.424 1.00 81.94 140 MET A O 1
ATOM 1117 N N . ASP A 1 141 ? 2.159 -13.343 -4.989 1.00 86.75 141 ASP A N 1
ATOM 1118 C CA . ASP A 1 141 ? 1.817 -14.130 -3.806 1.00 86.75 141 ASP A CA 1
ATOM 1119 C C . ASP A 1 141 ? 0.854 -13.347 -2.910 1.00 86.75 141 ASP A C 1
ATOM 1121 O O 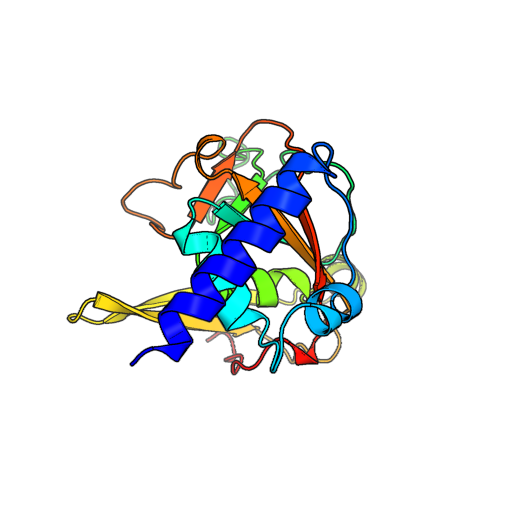. ASP A 1 141 ? 0.564 -12.172 -3.160 1.00 86.75 141 ASP A O 1
ATOM 1125 N N . ASP A 1 142 ? 0.351 -14.008 -1.873 1.00 90.75 142 ASP A N 1
ATOM 1126 C CA . ASP A 1 142 ? -0.306 -13.324 -0.769 1.00 90.75 142 ASP A CA 1
ATOM 1127 C C . ASP A 1 142 ? 0.631 -12.253 -0.188 1.00 90.75 142 ASP A C 1
ATOM 1129 O O . ASP A 1 142 ? 1.854 -12.412 -0.126 1.00 90.75 142 ASP A O 1
ATOM 1133 N N . GLY A 1 143 ? 0.030 -11.156 0.256 1.00 92.81 143 GLY A N 1
ATOM 1134 C CA . GLY A 1 143 ? 0.739 -9.967 0.687 1.00 92.81 143 GLY A CA 1
ATOM 1135 C C . GLY A 1 143 ? 0.145 -9.335 1.930 1.00 92.81 143 GLY A C 1
ATOM 1136 O O . GLY A 1 143 ? -0.797 -9.844 2.546 1.00 92.81 143 GLY A O 1
ATOM 1137 N N . TYR A 1 144 ? 0.712 -8.192 2.291 1.00 93.88 144 TYR A N 1
ATOM 1138 C CA . TYR A 1 144 ? 0.303 -7.407 3.441 1.00 93.88 144 TYR A CA 1
ATOM 1139 C C . TYR A 1 144 ? 0.291 -5.918 3.098 1.00 93.88 144 TYR A C 1
ATOM 1141 O O . TYR A 1 144 ? 1.229 -5.377 2.505 1.00 93.88 144 TYR A O 1
ATOM 1149 N N . LEU A 1 145 ? -0.775 -5.245 3.517 1.00 94.88 145 LEU A N 1
ATOM 1150 C CA . LEU A 1 145 ? -0.894 -3.796 3.532 1.00 94.88 145 LEU A CA 1
ATOM 1151 C C . LEU A 1 145 ? -0.768 -3.298 4.961 1.00 94.88 145 LEU A C 1
ATOM 1153 O O . LEU A 1 145 ? -1.415 -3.810 5.872 1.00 94.88 145 LEU A O 1
ATOM 1157 N N . TYR A 1 146 ? 0.026 -2.255 5.132 1.00 94.50 146 TYR A N 1
ATOM 1158 C CA . TYR A 1 146 ? 0.345 -1.671 6.420 1.00 94.50 146 TYR A CA 1
ATOM 1159 C C . TYR A 1 146 ? -0.129 -0.230 6.439 1.00 94.50 146 TYR A C 1
ATOM 1161 O O . TYR A 1 146 ? 0.323 0.587 5.632 1.00 94.50 146 TYR A O 1
ATOM 1169 N N . LEU A 1 147 ? -1.040 0.078 7.357 1.00 93.25 147 LEU A N 1
ATOM 1170 C CA . LEU A 1 147 ? -1.561 1.426 7.531 1.00 93.25 147 LEU A CA 1
ATOM 1171 C C . LEU A 1 147 ? -0.722 2.180 8.553 1.00 93.25 147 LEU A C 1
ATOM 1173 O O . LEU A 1 147 ? -0.567 1.729 9.687 1.00 93.25 147 LEU A O 1
ATOM 1177 N N . PHE A 1 148 ? -0.250 3.364 8.186 1.00 93.06 148 PHE A N 1
ATOM 1178 C CA . PHE A 1 148 ? 0.462 4.259 9.090 1.00 93.06 148 PHE A CA 1
ATOM 1179 C C . PHE A 1 148 ? -0.183 5.637 9.122 1.00 93.06 148 PHE A C 1
ATOM 1181 O O . PHE A 1 148 ? -0.806 6.072 8.154 1.00 93.06 148 PHE A O 1
ATOM 1188 N N . LYS A 1 149 ? 0.006 6.356 10.229 1.00 91.69 149 LYS A N 1
ATOM 1189 C CA . LYS A 1 149 ? -0.381 7.764 10.306 1.00 91.69 149 LYS A CA 1
ATOM 1190 C C . LYS A 1 149 ? 0.517 8.599 9.396 1.00 91.69 149 LYS A C 1
ATOM 1192 O O . LYS A 1 149 ? 1.742 8.510 9.490 1.00 91.69 149 LYS A O 1
ATOM 1197 N N . LYS A 1 150 ? -0.089 9.442 8.558 1.00 91.94 150 LYS A N 1
ATOM 1198 C CA . LYS A 1 150 ? 0.626 10.291 7.592 1.00 91.94 150 LYS A CA 1
ATOM 1199 C C . LYS A 1 150 ? 1.572 11.291 8.260 1.00 91.94 150 LYS A C 1
ATOM 1201 O O . LYS A 1 150 ? 2.590 11.629 7.675 1.00 91.94 150 LYS A O 1
ATOM 1206 N N . GLU A 1 151 ? 1.273 11.719 9.487 1.00 92.62 151 GLU A N 1
ATOM 1207 C CA . GLU A 1 151 ? 2.109 12.648 10.268 1.00 92.62 151 GLU A CA 1
ATOM 1208 C C . GLU A 1 151 ? 3.522 12.117 10.570 1.00 92.62 151 GLU A C 1
ATOM 1210 O O . GLU A 1 151 ? 4.430 12.907 10.805 1.00 92.62 151 GLU A O 1
ATOM 1215 N N . ASN A 1 152 ? 3.728 10.795 10.500 1.00 92.38 152 ASN A N 1
ATOM 1216 C CA . ASN A 1 152 ? 5.030 10.153 10.717 1.00 92.38 152 ASN A CA 1
ATOM 1217 C C . ASN A 1 152 ? 5.903 10.096 9.449 1.00 92.38 152 ASN A C 1
ATOM 1219 O O . ASN A 1 152 ? 6.981 9.494 9.464 1.00 92.38 152 ASN A O 1
ATOM 1223 N N . PHE A 1 153 ? 5.421 10.651 8.336 1.00 92.50 153 PHE A N 1
ATOM 1224 C CA . PHE A 1 153 ? 6.089 10.605 7.044 1.00 92.50 153 PHE A CA 1
ATOM 1225 C C . PHE A 1 153 ? 6.295 12.005 6.470 1.00 92.50 153 PHE A C 1
ATOM 1227 O O . PHE A 1 153 ? 5.504 12.922 6.682 1.00 92.50 153 PHE A O 1
ATOM 1234 N N . SER A 1 154 ? 7.346 12.140 5.668 1.00 89.50 154 SER A N 1
ATOM 1235 C CA . SER A 1 154 ? 7.599 13.304 4.820 1.00 89.50 154 SER A CA 1
ATOM 1236 C C . SER A 1 154 ? 7.314 12.954 3.357 1.00 89.50 154 SER A C 1
ATOM 1238 O O . SER A 1 154 ? 7.587 11.825 2.950 1.00 89.50 154 SER A O 1
ATOM 1240 N N . PRO A 1 155 ? 6.773 13.874 2.542 1.00 85.81 155 PRO A N 1
ATOM 1241 C CA . PRO A 1 155 ? 6.640 13.634 1.109 1.00 85.81 155 PRO A CA 1
ATOM 1242 C C . PRO A 1 155 ? 8.024 13.451 0.470 1.00 85.81 155 PRO A C 1
ATOM 1244 O O . PRO A 1 155 ? 8.960 14.192 0.786 1.00 85.81 155 PRO A O 1
ATOM 1247 N N . VAL A 1 156 ? 8.147 12.488 -0.445 1.00 77.19 156 VAL A N 1
ATOM 1248 C CA . VAL A 1 156 ? 9.289 12.421 -1.365 1.00 77.19 156 VAL A CA 1
ATOM 1249 C C . VAL A 1 156 ? 9.218 13.689 -2.214 1.00 77.19 156 VAL A C 1
ATOM 1251 O O . VAL A 1 156 ? 8.154 14.018 -2.725 1.00 77.19 156 VAL A O 1
ATOM 1254 N N . THR A 1 157 ? 10.312 14.450 -2.242 1.00 63.12 157 THR A N 1
ATOM 1255 C CA . THR A 1 157 ? 10.503 15.778 -2.865 1.00 63.12 157 THR A CA 1
ATOM 1256 C C . THR A 1 157 ? 9.404 16.264 -3.845 1.00 63.12 157 THR A C 1
ATOM 1258 O O . THR A 1 157 ? 9.034 15.536 -4.768 1.00 63.12 157 THR A O 1
ATOM 1261 N N . PRO A 1 158 ? 8.969 17.548 -3.774 1.00 50.44 158 PRO A N 1
ATOM 1262 C CA . PRO A 1 158 ? 7.795 18.080 -4.499 1.00 50.44 158 PRO A CA 1
ATOM 1263 C C . PRO A 1 158 ? 7.751 17.873 -6.022 1.00 50.44 158 PRO A C 1
ATOM 1265 O O . PRO A 1 158 ? 6.698 18.020 -6.627 1.00 50.44 158 PRO A O 1
ATOM 1268 N N . ASN A 1 159 ? 8.886 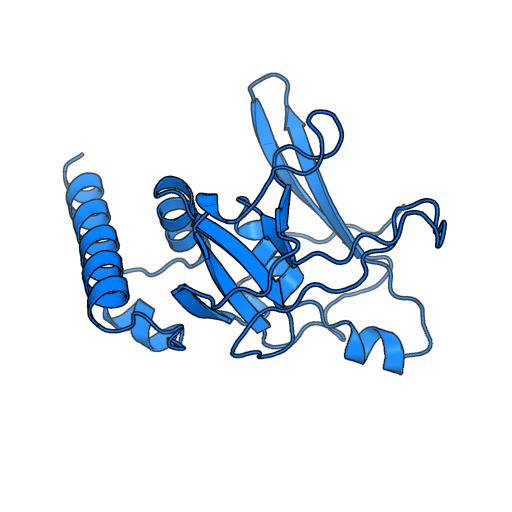17.563 -6.651 1.00 47.19 159 ASN A N 1
ATOM 1269 C CA . ASN A 1 159 ? 9.018 17.466 -8.102 1.00 47.19 159 ASN A CA 1
ATOM 1270 C C . ASN A 1 159 ? 9.157 16.028 -8.619 1.00 47.19 159 ASN A C 1
ATOM 1272 O O . ASN A 1 159 ? 9.268 15.855 -9.831 1.00 47.19 159 ASN A O 1
ATOM 1276 N N . GLN A 1 160 ? 9.219 15.019 -7.743 1.00 47.28 160 GLN A N 1
ATOM 1277 C CA . GLN A 1 160 ? 9.487 13.645 -8.168 1.00 47.28 160 GLN A CA 1
ATOM 1278 C C . GLN A 1 160 ? 8.244 12.766 -8.070 1.00 47.28 160 GLN A C 1
ATOM 1280 O O . GLN A 1 160 ? 7.870 12.219 -9.102 1.00 47.28 160 GLN A O 1
ATOM 1285 N N . MET A 1 161 ? 7.547 12.692 -6.927 1.00 55.94 161 MET A N 1
ATOM 1286 C CA . MET A 1 161 ? 6.296 11.920 -6.792 1.00 55.94 161 MET A CA 1
ATOM 1287 C C . MET A 1 161 ? 5.463 12.399 -5.584 1.00 55.94 161 MET A C 1
ATOM 1289 O O . MET A 1 161 ? 5.705 11.962 -4.463 1.00 55.94 161 MET A O 1
ATOM 1293 N N . GLU A 1 162 ? 4.463 13.271 -5.783 1.00 59.75 162 GLU A N 1
ATOM 1294 C CA . GLU A 1 162 ? 3.623 13.814 -4.683 1.00 59.75 162 GLU A CA 1
ATOM 1295 C C . GLU A 1 162 ? 2.792 12.745 -3.937 1.00 59.75 162 GLU A C 1
ATOM 1297 O O . GLU A 1 162 ? 2.195 13.027 -2.901 1.00 59.75 162 GLU A O 1
ATOM 1302 N N . GLU A 1 163 ? 2.741 11.524 -4.467 1.00 75.81 163 GLU A N 1
ATOM 1303 C CA . GLU A 1 163 ? 1.999 10.374 -3.942 1.00 75.81 163 GLU A CA 1
ATOM 1304 C C . GLU A 1 163 ? 2.881 9.378 -3.175 1.00 75.81 163 GLU A C 1
ATOM 1306 O O . GLU A 1 163 ? 2.431 8.283 -2.816 1.00 75.81 163 GLU A O 1
ATOM 1311 N N . GLN A 1 164 ? 4.149 9.731 -2.953 1.00 82.75 164 GLN A N 1
ATOM 1312 C CA . GLN A 1 164 ? 5.093 8.934 -2.186 1.00 82.75 164 GLN A CA 1
ATOM 1313 C C . GLN A 1 164 ? 5.518 9.652 -0.915 1.00 82.75 164 GLN A C 1
ATOM 1315 O O . GLN A 1 164 ? 5.842 10.838 -0.891 1.00 82.75 164 GLN A O 1
ATOM 1320 N N . PHE A 1 165 ? 5.541 8.880 0.158 1.00 89.06 165 PHE A N 1
ATOM 1321 C CA . PHE A 1 165 ? 5.855 9.318 1.500 1.00 89.06 165 PHE A CA 1
ATOM 1322 C C . PHE A 1 165 ? 6.982 8.446 2.031 1.00 89.06 165 PHE A C 1
ATOM 1324 O O . PHE A 1 165 ? 6.971 7.229 1.845 1.00 89.06 165 PHE A O 1
ATOM 1331 N N . VAL A 1 166 ? 7.939 9.057 2.718 1.00 90.62 166 VAL A N 1
ATOM 1332 C CA . VAL A 1 166 ? 9.059 8.363 3.351 1.00 90.62 166 VAL A CA 1
ATOM 1333 C C . VAL A 1 166 ? 9.116 8.647 4.840 1.00 90.62 166 VAL A C 1
ATOM 1335 O O . VAL A 1 166 ? 8.872 9.767 5.290 1.00 90.62 166 VAL A O 1
ATOM 1338 N N . SER A 1 167 ? 9.457 7.620 5.608 1.00 91.19 167 SER A N 1
ATOM 1339 C CA . SER A 1 167 ? 9.836 7.755 7.010 1.00 91.19 167 SER A CA 1
ATOM 1340 C C . SER A 1 167 ? 11.196 7.113 7.241 1.00 91.19 167 SER A C 1
ATOM 1342 O O . SER A 1 167 ? 11.454 6.009 6.767 1.00 91.19 167 SER A O 1
ATOM 1344 N N . HIS A 1 168 ? 12.065 7.804 7.972 1.00 90.31 168 HIS A N 1
ATOM 1345 C CA . HIS A 1 168 ? 13.389 7.304 8.355 1.00 90.31 168 HIS A CA 1
ATOM 1346 C C . HIS A 1 168 ? 13.391 6.668 9.750 1.00 90.31 168 HIS A C 1
ATOM 1348 O O . HIS A 1 168 ? 14.428 6.212 10.228 1.00 90.31 168 HIS A O 1
ATOM 1354 N N . GLU A 1 169 ? 12.236 6.630 10.409 1.00 90.69 169 GLU A N 1
ATOM 1355 C CA . GLU A 1 169 ? 12.066 6.023 11.721 1.00 90.69 169 GLU A CA 1
ATOM 1356 C C . GLU A 1 169 ? 11.459 4.626 11.588 1.00 90.69 169 GLU A C 1
ATOM 1358 O O . GLU A 1 169 ? 10.821 4.296 10.592 1.00 90.69 169 GLU A O 1
ATOM 1363 N N . SER A 1 170 ? 11.667 3.775 12.593 1.00 92.44 170 SER A N 1
ATOM 1364 C CA . SER A 1 170 ? 10.941 2.503 12.662 1.00 92.44 170 SER A CA 1
ATOM 1365 C C . SER A 1 170 ? 9.521 2.761 13.144 1.00 92.44 170 SER A C 1
ATOM 1367 O O . SER A 1 170 ? 9.331 3.416 14.167 1.00 92.44 170 SER A O 1
ATOM 1369 N N . LEU A 1 171 ? 8.531 2.219 12.440 1.00 91.62 171 LEU A N 1
ATOM 1370 C CA . LEU A 1 171 ? 7.124 2.485 12.716 1.00 91.62 171 LEU A CA 1
ATOM 1371 C C . LEU A 1 171 ? 6.360 1.188 12.953 1.00 91.62 171 LEU A C 1
ATOM 1373 O O . LEU A 1 171 ? 6.502 0.211 12.214 1.00 91.62 171 LEU A O 1
ATOM 1377 N N . LYS A 1 172 ? 5.488 1.203 13.962 1.00 90.94 172 LYS A N 1
ATOM 1378 C CA . LYS A 1 172 ? 4.446 0.188 14.095 1.00 90.94 172 LYS A CA 1
ATOM 1379 C C . LYS A 1 172 ? 3.255 0.573 13.214 1.00 90.94 172 LYS A C 1
ATOM 1381 O O . LYS A 1 172 ? 2.823 1.729 13.276 1.00 90.94 172 LYS A O 1
ATOM 1386 N N . PRO A 1 173 ? 2.730 -0.349 12.392 1.00 90.94 173 PRO A N 1
ATOM 1387 C CA . PRO A 1 173 ? 1.491 -0.106 11.672 1.00 90.94 173 PRO A CA 1
ATOM 1388 C C . PRO A 1 173 ? 0.353 0.065 12.676 1.00 90.94 173 PRO A C 1
ATOM 1390 O O . PRO A 1 173 ? 0.375 -0.506 13.760 1.00 90.94 173 PRO A O 1
ATOM 1393 N N . VAL A 1 174 ? -0.652 0.851 12.318 1.00 87.06 174 VAL A N 1
ATOM 1394 C CA . VAL A 1 174 ? -1.913 0.928 13.067 1.00 87.06 174 VAL A CA 1
ATOM 1395 C C . VAL A 1 174 ? -2.765 -0.304 12.776 1.00 87.06 174 VAL A C 1
ATOM 1397 O O . VAL A 1 174 ? -3.445 -0.817 13.659 1.00 87.06 174 VAL A O 1
ATOM 1400 N N . LEU A 1 175 ? -2.694 -0.788 11.537 1.00 86.56 175 LEU A N 1
ATOM 1401 C CA . LEU A 1 175 ? -3.438 -1.936 11.050 1.00 86.56 175 LEU A CA 1
ATOM 1402 C C . LEU A 1 175 ? -2.617 -2.661 9.986 1.00 86.56 175 LEU A C 1
ATOM 1404 O O . LEU A 1 175 ? -1.982 -2.014 9.146 1.00 86.56 175 LEU A O 1
ATOM 1408 N N . ILE A 1 176 ? -2.673 -3.989 10.012 1.00 90.44 176 ILE A N 1
ATOM 1409 C CA . ILE A 1 176 ? -2.109 -4.855 8.978 1.00 90.44 176 ILE A CA 1
ATOM 1410 C C . ILE A 1 176 ? -3.261 -5.618 8.328 1.00 90.44 176 ILE A C 1
ATOM 1412 O O . ILE A 1 176 ? -4.040 -6.251 9.037 1.00 90.44 176 ILE A O 1
ATOM 1416 N N . ILE A 1 177 ? -3.359 -5.560 7.001 1.00 91.06 177 ILE A N 1
ATOM 1417 C CA . ILE A 1 177 ? -4.401 -6.226 6.208 1.00 91.06 177 ILE A CA 1
ATOM 1418 C C . ILE A 1 177 ? -3.732 -7.223 5.275 1.00 91.06 177 ILE A C 1
ATOM 1420 O O . ILE A 1 177 ? -2.851 -6.848 4.503 1.00 91.06 177 ILE A O 1
ATOM 1424 N N . LYS A 1 178 ? -4.165 -8.480 5.310 1.00 90.94 178 LYS A N 1
ATOM 1425 C CA . LYS A 1 178 ? -3.689 -9.495 4.368 1.00 90.94 178 LYS A CA 1
ATOM 1426 C C . LYS A 1 178 ? -4.335 -9.316 2.988 1.00 90.94 178 LYS A C 1
ATOM 1428 O O . LYS A 1 178 ? -5.549 -9.127 2.899 1.00 90.94 178 LYS A O 1
ATOM 1433 N N . THR A 1 179 ? -3.543 -9.412 1.924 1.00 90.44 179 THR A N 1
ATOM 1434 C CA . THR A 1 179 ? -3.979 -9.292 0.524 1.00 90.44 179 THR A CA 1
ATOM 1435 C C . THR A 1 179 ? -3.685 -10.548 -0.277 1.00 90.44 179 THR A C 1
ATOM 1437 O O . THR A 1 179 ? -2.857 -11.377 0.102 1.00 90.44 179 THR A O 1
ATOM 1440 N N . LYS A 1 180 ? -4.391 -10.690 -1.397 1.00 90.56 180 LYS A N 1
ATOM 1441 C CA . LYS A 1 180 ? -4.246 -11.771 -2.373 1.00 90.56 180 LYS A CA 1
ATOM 1442 C C . LYS A 1 180 ? -4.081 -11.189 -3.775 1.00 90.56 180 LYS A C 1
ATOM 1444 O O . LYS A 1 180 ? -4.602 -10.104 -4.041 1.00 90.56 180 LYS A O 1
ATOM 1449 N N . PRO A 1 181 ? -3.491 -11.930 -4.728 1.00 89.38 181 PRO A N 1
ATOM 1450 C CA . PRO A 1 181 ? -3.387 -11.490 -6.120 1.00 89.38 181 PRO A CA 1
ATOM 1451 C C . PRO A 1 181 ? -4.720 -11.045 -6.745 1.00 89.38 181 PRO A C 1
ATOM 1453 O O . PRO A 1 181 ? -4.759 -10.087 -7.509 1.00 89.38 181 PRO A O 1
ATOM 1456 N N . SER A 1 182 ? -5.833 -11.685 -6.367 1.00 88.62 182 SER A N 1
ATOM 1457 C CA . SER A 1 182 ? -7.184 -11.346 -6.836 1.00 88.62 182 SER A CA 1
ATOM 1458 C C . SER A 1 182 ? -7.700 -9.973 -6.386 1.00 88.62 182 SER A C 1
ATOM 1460 O O . SER A 1 182 ? -8.718 -9.515 -6.901 1.00 88.62 182 SER A O 1
ATOM 1462 N N . ASP A 1 183 ? -7.054 -9.336 -5.406 1.00 88.25 183 ASP A N 1
ATOM 1463 C CA . ASP A 1 183 ? -7.408 -7.986 -4.955 1.00 88.25 183 ASP A CA 1
ATOM 1464 C C . ASP A 1 183 ? -6.938 -6.908 -5.941 1.00 88.25 183 ASP A C 1
ATOM 1466 O O . ASP A 1 183 ? -7.454 -5.791 -5.940 1.00 88.25 183 ASP A O 1
ATOM 1470 N N . PHE A 1 184 ? -5.983 -7.241 -6.811 1.00 89.12 184 PHE A N 1
ATOM 1471 C CA . PHE A 1 184 ? -5.461 -6.343 -7.825 1.00 89.12 184 PHE A CA 1
ATOM 1472 C C . PHE A 1 184 ? -6.244 -6.470 -9.131 1.00 89.12 184 PHE A C 1
ATOM 1474 O O . PHE A 1 184 ? -6.220 -7.496 -9.807 1.00 89.12 184 PHE A O 1
ATOM 1481 N N . LYS A 1 185 ? -6.948 -5.396 -9.491 1.00 87.56 185 LYS A N 1
ATOM 1482 C CA . LYS A 1 185 ? -7.897 -5.371 -10.618 1.00 87.56 185 LYS A CA 1
ATOM 1483 C C . LYS A 1 185 ? -7.355 -4.673 -11.864 1.00 87.56 185 LYS A C 1
ATOM 1485 O O . LYS A 1 185 ? -8.089 -4.477 -12.832 1.00 87.56 185 LYS A O 1
ATOM 1490 N N . TYR A 1 186 ? -6.095 -4.254 -11.830 1.00 87.50 186 TYR A N 1
ATOM 1491 C CA . TYR A 1 186 ? -5.496 -3.428 -12.869 1.00 87.50 186 TYR A CA 1
ATOM 1492 C C . TYR A 1 186 ? -4.707 -4.265 -13.873 1.00 87.50 186 TYR A C 1
ATOM 1494 O O . TYR A 1 186 ? -4.149 -5.312 -13.556 1.00 87.50 186 TYR A O 1
ATOM 1502 N N . SER A 1 187 ? -4.636 -3.775 -15.109 1.00 85.06 187 SER A N 1
ATOM 1503 C CA . SER A 1 187 ? -3.774 -4.363 -16.131 1.00 85.06 187 SER A CA 1
ATOM 1504 C C . SER A 1 187 ? -2.314 -3.981 -15.897 1.00 85.06 187 SER A C 1
ATOM 1506 O O . SER A 1 187 ? -2.017 -2.809 -15.652 1.00 85.06 187 SER A O 1
ATOM 1508 N N . VAL A 1 188 ? -1.412 -4.938 -16.090 1.00 83.62 188 VAL A N 1
ATOM 1509 C CA . VAL A 1 188 ? 0.038 -4.715 -16.080 1.00 83.62 188 VAL A CA 1
ATOM 1510 C C . VAL A 1 188 ? 0.524 -4.615 -17.518 1.00 83.62 188 VAL A C 1
ATOM 1512 O O . VAL A 1 188 ? 0.214 -5.471 -18.346 1.00 83.62 188 VAL A O 1
ATOM 1515 N N . GLN A 1 189 ? 1.249 -3.547 -17.835 1.00 83.69 189 GLN A N 1
ATOM 1516 C CA . GLN A 1 189 ? 1.802 -3.326 -19.167 1.00 83.69 189 GLN A CA 1
ATOM 1517 C C . GLN A 1 189 ? 3.224 -3.890 -19.275 1.00 83.69 189 GLN A C 1
ATOM 1519 O O . GLN A 1 189 ? 3.967 -3.866 -18.295 1.00 83.69 189 GLN A O 1
ATOM 1524 N N . PRO A 1 190 ? 3.652 -4.350 -20.459 1.00 78.75 190 PRO A N 1
ATOM 1525 C CA . PRO A 1 190 ? 5.052 -4.676 -20.679 1.00 78.75 190 PRO A CA 1
ATOM 1526 C C . PRO A 1 190 ? 5.927 -3.419 -20.547 1.00 78.75 190 PRO A C 1
ATOM 1528 O O . PRO A 1 190 ? 5.579 -2.366 -21.095 1.00 78.75 190 PRO A O 1
ATOM 1531 N N . LEU A 1 191 ? 7.062 -3.526 -19.850 1.00 72.44 191 LEU A N 1
ATOM 1532 C CA . LEU A 1 191 ? 8.120 -2.510 -19.894 1.00 72.44 191 LEU A CA 1
ATOM 1533 C C . LEU A 1 191 ? 8.613 -2.374 -21.346 1.00 72.44 191 LEU A C 1
ATOM 1535 O O . LEU A 1 191 ? 8.924 -3.376 -21.992 1.00 72.44 191 LEU A O 1
ATOM 1539 N N . LYS A 1 192 ? 8.610 -1.146 -21.874 1.00 59.09 192 LYS A N 1
ATOM 1540 C CA . LYS A 1 192 ? 9.078 -0.829 -23.232 1.00 59.09 192 LYS A CA 1
ATOM 1541 C C . LYS A 1 192 ? 10.539 -0.417 -23.240 1.00 59.09 192 LYS A C 1
ATOM 1543 O O . LYS A 1 192 ? 10.930 0.304 -22.299 1.00 59.09 192 LYS A O 1
#

Foldseek 3Di:
DPPVVVQLVQLVVVLVCLCVVPVQADEDEPVNVCVSDPPDQPQVSLLSLLVVQKWKAAALDDDQKDAFDFDQDPVNDPVPRQRWRKTFSHSLVRQVRFFQHPVQCVVVPDNKDKDWDWDADPVRDTDIAIEIQDDRPSRTAKGKMFMDGNVQWDADDPPPHRGMTIHNHMGGGSYMYIHGPVSNPDDYHYDD